Protein AF-A0A8X8ZKB0-F1 (afdb_monomer_lite)

Secondary structure (DSSP, 8-state):
-----HHHH-TTHHHHHHTHHHHHHHHH---TTT---HHHHHTTHHHHTTSTTT--HHHHHHHHHHHGGGGSGGGHHHHHHHHHHHHHS---HHHHHHHHHHHHH-----TTGGGS--HHHHHHHHHHHHHHHHHHHHHHHHSS---TT---HHHHHHHHHHHGGGG-S---GGG-HHHHHHHHHHHHHHHHHHHHHHHHHHHHHHHHH-HHHHHHHHHHHHHHHH--

Sequence (228 aa):
MIHDWFPVVFPHLEQWRNEYELVKEISLCTSLNLGKPSYLSTERGPLLGRGILSSNGPYWAHQRKIVAPEFYLERVEVQKAFNKSRSDVEVDTFLLCRLLGLRCMVNDETTLNKHLPTKYNRELWRLEPEIDSMILGAVKSRSSDDDNDKKDLLQLLLATTENERDDSNNIPADKTPTKFIVDNYKNIYLAGHETTSISASWCMMMLAAHPDWKARSREEVLEIYLLQ

pLDDT: mean 70.8, std 15.01, range [35.28, 96.31]

Radius of gyration: 21.31 Å; chains: 1; bounding box: 54×48×55 Å

InterPro domains:
  IPR001128 Cytochrome P450 [PF00067] (107-224)
  IPR036396 Cytochrome P450 superfamily [G3DSA:1.10.630.10] (4-226)
  IPR036396 Cytochrome P450 superfamily [SSF48264] (16-224)
  IPR050665 Plant Cytochrome P450 Monooxygenases [PTHR24282] (113-224)

Organism: Salvia splendens (NCBI:txid180675)

Structure (mmCIF, N/CA/C/O backbone):
data_AF-A0A8X8ZKB0-F1
#
_entry.id   AF-A0A8X8ZKB0-F1
#
loop_
_atom_site.group_PDB
_atom_site.id
_atom_site.type_symbol
_atom_site.label_atom_id
_atom_site.label_alt_id
_atom_site.label_comp_id
_atom_site.label_asym_id
_atom_site.label_entity_id
_atom_site.label_seq_id
_atom_site.pdbx_PDB_ins_code
_atom_site.Cartn_x
_atom_site.Cartn_y
_atom_site.Cartn_z
_atom_site.occupancy
_atom_site.B_iso_or_equiv
_atom_site.auth_seq_id
_atom_site.auth_comp_id
_atom_site.auth_asym_id
_atom_site.auth_atom_id
_atom_site.pdbx_PDB_model_num
ATOM 1 N N . MET A 1 1 ? -27.111 -4.514 18.333 1.00 44.94 1 MET A N 1
ATOM 2 C CA . MET A 1 1 ? -27.059 -5.829 17.657 1.00 44.94 1 MET A CA 1
ATOM 3 C C . MET A 1 1 ? -26.062 -5.759 16.489 1.00 44.94 1 MET A C 1
ATOM 5 O O . MET A 1 1 ? -26.462 -5.865 15.342 1.00 44.94 1 MET A O 1
ATOM 9 N N . ILE A 1 2 ? -24.771 -5.512 16.774 1.00 55.38 2 ILE A N 1
ATOM 10 C CA . ILE A 1 2 ? -23.672 -5.392 15.780 1.00 55.38 2 ILE A CA 1
ATOM 11 C C . ILE A 1 2 ? -22.549 -6.372 16.176 1.00 55.38 2 ILE A C 1
ATOM 13 O O . ILE A 1 2 ? -21.386 -5.999 16.257 1.00 55.38 2 ILE A O 1
ATOM 17 N N . HIS A 1 3 ? -22.890 -7.600 16.573 1.00 57.97 3 HIS A N 1
ATOM 18 C CA . HIS A 1 3 ? -21.938 -8.425 17.334 1.00 57.97 3 HIS A CA 1
ATOM 19 C C . HIS A 1 3 ? -21.367 -9.643 16.625 1.00 57.97 3 HIS A C 1
ATOM 21 O O . HIS A 1 3 ? -20.546 -10.306 17.239 1.00 57.97 3 HIS A O 1
ATOM 27 N N . ASP A 1 4 ? -21.687 -9.905 15.355 1.00 72.56 4 ASP A N 1
ATOM 28 C CA . ASP A 1 4 ? -21.048 -11.046 14.686 1.00 72.56 4 ASP A CA 1
ATOM 29 C C . ASP A 1 4 ? -20.810 -10.843 13.185 1.00 72.56 4 ASP A C 1
ATOM 31 O O . ASP A 1 4 ? -21.147 -11.663 12.339 1.00 72.56 4 ASP A O 1
ATOM 35 N N . TRP A 1 5 ? -20.242 -9.688 12.830 1.00 79.69 5 TRP A N 1
ATOM 36 C CA . TRP A 1 5 ? -19.752 -9.447 11.467 1.00 79.69 5 TRP A CA 1
ATOM 37 C C . TRP A 1 5 ? -18.410 -10.144 11.204 1.00 79.69 5 TRP A C 1
ATOM 39 O O . TRP A 1 5 ? -18.010 -10.311 10.055 1.00 79.69 5 TRP A O 1
ATOM 49 N N . PHE A 1 6 ? -17.707 -10.550 12.260 1.00 77.56 6 PHE A N 1
ATOM 50 C CA . PHE A 1 6 ? -16.341 -11.050 12.181 1.00 77.56 6 PHE A CA 1
ATOM 51 C C . PHE A 1 6 ? -16.204 -12.317 11.313 1.00 77.56 6 PHE A C 1
ATOM 53 O O . PHE A 1 6 ? -15.343 -12.317 10.432 1.00 77.56 6 PHE A O 1
ATOM 60 N N . PRO A 1 7 ? -17.085 -13.334 11.426 1.00 80.44 7 PRO A N 1
ATOM 61 C CA . PRO A 1 7 ? -17.041 -14.509 10.552 1.00 80.44 7 PRO A CA 1
ATOM 62 C C . PRO A 1 7 ? -17.440 -14.201 9.103 1.00 80.44 7 PRO A C 1
ATOM 64 O O . PRO A 1 7 ? -17.039 -14.916 8.191 1.00 80.44 7 PRO A O 1
ATOM 67 N N . VAL A 1 8 ? -18.219 -13.137 8.874 1.00 82.62 8 VAL A N 1
ATOM 68 C CA . VAL A 1 8 ? -18.639 -12.705 7.529 1.00 82.62 8 VAL A CA 1
ATOM 69 C C . VAL A 1 8 ? -17.500 -11.990 6.807 1.00 82.62 8 VAL A C 1
ATOM 71 O O . VAL A 1 8 ? -17.286 -12.207 5.618 1.00 82.62 8 VAL A O 1
ATOM 74 N N . VAL A 1 9 ? -16.764 -11.138 7.521 1.00 78.31 9 VAL A N 1
ATOM 75 C CA . VAL A 1 9 ? -15.660 -10.355 6.949 1.00 78.31 9 VAL A CA 1
ATOM 76 C C . VAL A 1 9 ? -14.374 -11.180 6.859 1.00 78.31 9 VAL A C 1
ATOM 78 O O . VAL A 1 9 ? -13.616 -11.020 5.905 1.00 78.31 9 VAL A O 1
ATOM 81 N N . PHE A 1 10 ? -14.141 -12.095 7.806 1.00 81.62 10 PHE A N 1
ATOM 82 C CA . PHE A 1 10 ? -12.936 -12.925 7.862 1.00 81.62 10 PHE A CA 1
ATOM 83 C C . PHE A 1 10 ? -13.258 -14.427 7.963 1.00 81.62 10 PHE A C 1
ATOM 85 O O . PHE A 1 10 ? -12.880 -15.081 8.939 1.00 81.62 10 PHE A O 1
ATOM 92 N N . PRO A 1 11 ? -13.908 -15.012 6.942 1.00 84.69 11 PRO A N 1
ATOM 93 C CA . PRO A 1 11 ? -14.412 -16.388 6.995 1.00 84.69 11 PRO A CA 1
ATOM 94 C C . PRO A 1 11 ? -13.320 -17.452 7.170 1.00 84.69 11 PRO A C 1
ATOM 96 O O . PRO A 1 11 ? -13.595 -18.542 7.662 1.00 84.69 11 PRO A O 1
ATOM 99 N N . HIS A 1 12 ? -12.074 -17.140 6.803 1.00 85.81 12 HIS A N 1
ATOM 100 C CA . HIS A 1 12 ? -10.943 -18.070 6.875 1.00 85.81 12 HIS A CA 1
ATOM 101 C C . HIS A 1 12 ? -9.990 -17.804 8.045 1.00 85.81 12 HIS A C 1
ATOM 103 O O . HIS A 1 12 ? -8.996 -18.510 8.180 1.00 85.81 12 HIS A O 1
ATOM 109 N N . LEU A 1 13 ? -10.244 -16.811 8.904 1.00 83.62 13 LEU A N 1
ATOM 110 C CA . LEU A 1 13 ? -9.253 -16.432 9.917 1.00 83.62 13 LEU A CA 1
ATOM 111 C C . LEU A 1 13 ? -8.929 -17.572 10.888 1.00 83.62 13 LEU A C 1
ATOM 113 O O . LEU A 1 13 ? -7.763 -17.780 11.209 1.00 83.62 13 LEU A O 1
ATOM 117 N N . GLU A 1 14 ? -9.935 -18.329 11.327 1.00 84.06 14 GLU A N 1
ATOM 118 C CA . GLU A 1 14 ? -9.713 -19.469 12.227 1.00 84.06 14 GLU A CA 1
ATOM 119 C C . GLU A 1 14 ? -8.930 -20.597 11.543 1.00 84.06 14 GLU A C 1
ATOM 121 O O . GLU A 1 14 ? -8.086 -21.231 12.172 1.00 84.06 14 GLU A O 1
ATOM 126 N N . GLN A 1 15 ? -9.126 -20.801 10.236 1.00 87.69 15 GLN A N 1
ATOM 127 C CA . GLN A 1 15 ? -8.293 -21.721 9.461 1.00 87.69 15 GLN A CA 1
ATOM 128 C C . GLN A 1 15 ? -6.826 -21.262 9.477 1.00 87.69 15 GLN A C 1
ATOM 130 O O . GLN A 1 15 ? -5.939 -22.038 9.817 1.00 87.69 15 GLN A O 1
ATOM 135 N N . TRP A 1 16 ? -6.569 -19.984 9.190 1.00 83.81 16 TRP A N 1
ATOM 136 C CA . TRP A 1 16 ? -5.210 -19.434 9.136 1.00 83.81 16 TRP A CA 1
ATOM 137 C C . TRP A 1 16 ? -4.539 -19.401 10.510 1.00 83.81 16 TRP A C 1
ATOM 139 O O . TRP A 1 16 ? -3.333 -19.606 10.616 1.00 83.81 16 TRP A O 1
ATOM 149 N N . ARG A 1 17 ? -5.318 -19.189 11.577 1.00 83.94 17 ARG A N 1
ATOM 150 C CA . ARG A 1 17 ? -4.836 -19.296 12.958 1.00 83.94 17 ARG A CA 1
ATOM 151 C C . ARG A 1 17 ? -4.332 -20.710 13.257 1.00 83.94 17 ARG A C 1
ATOM 153 O O . ARG A 1 17 ? -3.298 -20.851 13.903 1.00 83.94 17 ARG A O 1
ATOM 160 N N . ASN A 1 18 ? -5.029 -21.736 12.773 1.00 90.50 18 ASN A N 1
ATOM 161 C CA . ASN A 1 18 ? -4.617 -23.132 12.943 1.00 90.50 18 ASN A CA 1
ATOM 162 C C . ASN A 1 18 ? -3.404 -23.506 12.072 1.00 90.50 18 ASN A C 1
ATOM 164 O O . ASN A 1 18 ? -2.657 -24.415 12.420 1.00 90.50 18 ASN A O 1
ATOM 168 N N . GLU A 1 19 ? -3.168 -22.777 10.980 1.00 91.50 19 GLU A N 1
ATOM 169 C CA . GLU A 1 19 ? -2.025 -22.942 10.071 1.00 91.50 19 GLU A CA 1
ATOM 170 C C . GLU A 1 19 ? -0.857 -21.982 10.394 1.00 91.50 19 GLU A C 1
ATOM 172 O O . GLU A 1 19 ? -0.013 -21.703 9.542 1.00 91.50 19 GLU A O 1
ATOM 177 N N . TYR A 1 20 ? -0.774 -21.468 11.628 1.00 89.75 20 TYR A N 1
ATOM 178 C CA . TYR A 1 20 ? 0.203 -20.444 12.023 1.00 89.75 20 TYR A CA 1
ATOM 179 C C . TYR A 1 20 ? 1.657 -20.772 11.645 1.00 89.75 20 TYR A C 1
ATOM 181 O O . TYR A 1 20 ? 2.361 -19.896 11.144 1.00 89.75 20 TYR A O 1
ATOM 189 N N . GLU A 1 21 ? 2.116 -22.011 11.852 1.00 91.94 21 GLU A N 1
ATOM 190 C CA . GLU A 1 21 ? 3.501 -22.386 11.528 1.00 91.94 21 GLU A CA 1
ATOM 191 C C . GLU A 1 21 ? 3.789 -22.277 10.025 1.00 91.94 21 GLU A C 1
ATOM 193 O O . GLU A 1 21 ? 4.851 -21.791 9.644 1.00 91.94 21 GLU A O 1
ATOM 198 N N . LEU A 1 22 ? 2.815 -22.613 9.171 1.00 88.62 22 LEU A N 1
ATOM 199 C CA . LEU A 1 22 ? 2.923 -22.435 7.723 1.00 88.62 22 LEU A CA 1
ATOM 200 C C . LEU A 1 22 ? 2.974 -20.947 7.351 1.00 88.62 22 LEU A C 1
ATOM 202 O O . LEU A 1 22 ? 3.828 -20.524 6.574 1.00 88.62 22 LEU A O 1
ATOM 206 N N . VAL A 1 23 ? 2.094 -20.127 7.937 1.00 85.88 23 VAL A N 1
ATOM 207 C CA . VAL A 1 23 ? 2.079 -18.670 7.709 1.00 85.88 23 VAL A CA 1
ATOM 208 C C . VAL A 1 23 ? 3.405 -18.038 8.140 1.00 85.88 23 VAL A C 1
ATOM 210 O O . VAL A 1 23 ? 3.943 -17.169 7.447 1.00 85.88 23 VAL A O 1
ATOM 213 N N . LYS A 1 24 ? 3.958 -18.487 9.267 1.00 88.06 24 LYS A N 1
ATOM 214 C CA . LYS A 1 24 ? 5.252 -18.049 9.785 1.00 88.06 24 LYS A CA 1
ATOM 215 C C . LYS A 1 24 ? 6.396 -18.468 8.863 1.00 88.06 24 LYS A C 1
ATOM 217 O O . LYS A 1 24 ? 7.234 -17.628 8.547 1.00 88.06 24 LYS A O 1
ATOM 222 N N . GLU A 1 25 ? 6.419 -19.716 8.400 1.00 89.06 25 GLU A N 1
ATOM 223 C CA . GLU A 1 25 ? 7.421 -20.213 7.451 1.00 89.06 25 GLU A CA 1
ATOM 224 C C . GLU A 1 25 ? 7.413 -19.396 6.150 1.00 89.06 25 GLU A C 1
ATOM 226 O O . GLU A 1 25 ? 8.457 -18.904 5.717 1.00 89.06 25 GLU A O 1
ATOM 231 N N . ILE A 1 26 ? 6.228 -19.152 5.582 1.00 85.69 26 ILE A N 1
ATOM 232 C CA . ILE A 1 26 ? 6.056 -18.320 4.383 1.00 85.69 26 ILE A CA 1
ATOM 233 C C . ILE A 1 26 ? 6.543 -16.887 4.636 1.00 85.69 26 ILE A C 1
ATOM 235 O O . ILE A 1 26 ? 7.243 -16.319 3.799 1.00 85.69 26 ILE A O 1
ATOM 239 N N . SER A 1 27 ? 6.219 -16.305 5.795 1.00 82.38 27 SER A N 1
ATOM 240 C CA . SER A 1 27 ? 6.597 -14.927 6.147 1.00 82.38 27 SER A CA 1
ATOM 241 C C . SER A 1 27 ? 8.106 -14.743 6.345 1.00 82.38 27 SER A C 1
ATOM 243 O O . SER A 1 27 ? 8.622 -13.642 6.157 1.00 82.38 27 SER A O 1
ATOM 245 N N . LEU A 1 28 ? 8.817 -15.809 6.721 1.00 85.56 28 LEU A N 1
ATOM 246 C CA . LEU A 1 28 ? 10.272 -15.819 6.886 1.00 85.56 28 LEU A CA 1
ATOM 247 C C . LEU A 1 28 ? 11.020 -16.166 5.590 1.00 85.56 28 LEU A C 1
ATOM 249 O O . LEU A 1 28 ? 12.247 -16.057 5.543 1.00 85.56 28 LEU A O 1
ATOM 253 N N . CYS A 1 29 ? 10.313 -16.565 4.531 1.00 81.31 29 CYS A N 1
ATOM 254 C CA . CYS A 1 29 ? 10.922 -16.875 3.247 1.00 81.31 29 CYS A CA 1
ATOM 255 C C . CYS A 1 29 ? 11.499 -15.604 2.602 1.00 81.31 29 CYS A C 1
ATOM 257 O O . CYS A 1 29 ? 10.780 -14.730 2.123 1.00 81.31 29 CYS A O 1
ATOM 259 N N . THR A 1 30 ? 12.828 -15.514 2.551 1.00 74.75 30 THR A N 1
ATOM 260 C CA . THR A 1 30 ? 13.561 -14.406 1.911 1.00 74.75 30 THR A CA 1
ATOM 261 C C . THR A 1 30 ? 13.863 -14.661 0.434 1.00 74.75 30 THR A C 1
ATOM 263 O O . THR A 1 30 ? 14.461 -13.818 -0.239 1.00 74.75 30 THR A O 1
ATOM 266 N N . SER A 1 31 ? 13.465 -15.824 -0.088 1.00 76.50 31 SER A N 1
ATOM 267 C CA . SER A 1 31 ? 13.749 -16.207 -1.465 1.00 76.50 31 SER A CA 1
ATOM 268 C C . SER A 1 31 ? 12.996 -15.325 -2.455 1.00 76.50 31 SER A C 1
ATOM 270 O O . SER A 1 31 ? 11.772 -15.202 -2.411 1.00 76.50 31 SER A O 1
ATOM 272 N N . LEU A 1 32 ? 13.724 -14.795 -3.439 1.00 67.56 32 LEU A N 1
ATOM 273 C CA . LEU A 1 32 ? 13.134 -14.093 -4.579 1.00 67.56 32 LEU A CA 1
ATOM 274 C C . LEU A 1 32 ? 12.298 -15.019 -5.485 1.00 67.56 32 LEU A C 1
ATOM 276 O O . LEU A 1 32 ? 11.588 -14.519 -6.357 1.00 67.56 32 LEU A O 1
ATOM 280 N N . ASN A 1 33 ? 12.375 -16.341 -5.279 1.00 68.56 33 ASN A N 1
ATOM 281 C CA . ASN A 1 33 ? 11.707 -17.348 -6.105 1.00 68.56 33 ASN A CA 1
ATOM 282 C C . ASN A 1 33 ? 10.228 -17.535 -5.768 1.00 68.56 33 ASN A C 1
ATOM 284 O O . ASN A 1 33 ? 9.480 -17.952 -6.646 1.00 68.56 33 ASN A O 1
ATOM 288 N N . LEU A 1 34 ? 9.801 -17.239 -4.531 1.00 74.38 34 LEU A N 1
ATOM 289 C CA . LEU A 1 34 ? 8.382 -17.343 -4.174 1.00 74.38 34 LEU A CA 1
ATOM 290 C C . LEU A 1 34 ? 7.563 -16.346 -5.004 1.00 74.38 34 LEU A C 1
ATOM 292 O O . LEU A 1 34 ? 6.512 -16.696 -5.529 1.00 74.38 34 LEU A O 1
ATOM 296 N N . GLY A 1 35 ? 8.128 -15.148 -5.203 1.00 73.69 35 GLY A N 1
ATOM 297 C CA . GLY A 1 35 ? 7.602 -14.124 -6.093 1.00 73.69 35 GLY A CA 1
ATOM 298 C C . GLY A 1 35 ? 6.192 -13.649 -5.732 1.00 73.69 35 GLY A C 1
ATOM 299 O O . GLY A 1 35 ? 5.452 -14.223 -4.941 1.00 73.69 35 GLY A O 1
ATOM 300 N N . LYS A 1 36 ? 5.794 -12.538 -6.330 1.00 78.81 36 LYS A N 1
ATOM 301 C CA . LYS A 1 36 ? 4.408 -12.094 -6.369 1.00 78.81 36 LYS A CA 1
ATOM 302 C C . LYS A 1 36 ? 3.647 -12.934 -7.397 1.00 78.81 36 LYS A C 1
ATOM 304 O O . LYS A 1 36 ? 4.199 -13.154 -8.482 1.00 78.81 36 LYS A O 1
ATOM 309 N N . PRO A 1 37 ? 2.397 -13.334 -7.112 1.00 78.00 37 PRO A N 1
ATOM 310 C CA . PRO A 1 37 ? 1.553 -14.027 -8.076 1.00 78.00 37 PRO A CA 1
ATOM 311 C C . PRO A 1 37 ? 1.484 -13.309 -9.429 1.00 78.00 37 PRO A C 1
ATOM 313 O O . PRO A 1 37 ? 1.419 -12.079 -9.494 1.00 78.00 37 PRO A O 1
ATOM 316 N N . SER A 1 38 ? 1.446 -14.077 -10.517 1.00 72.12 38 SER A N 1
ATOM 317 C CA . SER A 1 38 ? 1.439 -13.551 -11.889 1.00 72.12 38 SER A CA 1
ATOM 318 C C . SER A 1 38 ? 0.217 -12.685 -12.213 1.00 72.12 38 SER A C 1
ATOM 320 O O . SER A 1 38 ? 0.297 -11.840 -13.106 1.00 72.12 38 SER A O 1
ATOM 322 N N . TYR A 1 39 ? -0.894 -12.825 -11.481 1.00 68.81 39 TYR A N 1
ATOM 323 C CA . TYR A 1 39 ? -2.065 -11.960 -11.657 1.00 68.81 39 TYR A CA 1
ATOM 324 C C . TYR A 1 39 ? -1.751 -10.498 -11.301 1.00 68.81 39 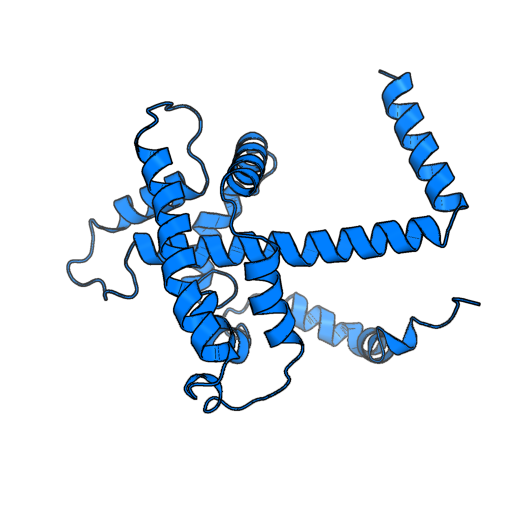TYR A C 1
ATOM 326 O O . TYR A 1 39 ? -2.263 -9.587 -11.945 1.00 68.81 39 TYR A O 1
ATOM 334 N N . LEU A 1 40 ? -0.849 -10.234 -10.344 1.00 67.38 40 LEU A N 1
ATOM 335 C CA . LEU A 1 40 ? -0.498 -8.862 -9.961 1.00 67.38 40 LEU A CA 1
ATOM 336 C C . LEU A 1 40 ? 0.194 -8.110 -11.099 1.00 67.38 40 LEU A C 1
ATOM 338 O O . LEU A 1 40 ? -0.057 -6.922 -11.282 1.00 67.38 40 LEU A O 1
ATOM 342 N N . SER A 1 41 ? 1.020 -8.790 -11.893 1.00 68.38 41 SER A N 1
ATOM 343 C CA . SER A 1 41 ? 1.640 -8.199 -13.080 1.00 68.38 41 SER A CA 1
ATOM 344 C C . SER A 1 41 ? 0.722 -8.247 -14.303 1.00 68.38 41 SER A C 1
ATOM 346 O O . SER A 1 41 ? 0.679 -7.291 -15.071 1.00 68.38 41 SER A O 1
ATOM 348 N N . THR A 1 42 ? -0.046 -9.324 -14.482 1.00 65.25 42 THR A N 1
ATOM 349 C CA . THR A 1 42 ? -0.874 -9.545 -15.681 1.00 65.25 42 THR A CA 1
ATOM 350 C C . THR A 1 42 ? -2.147 -8.714 -15.668 1.00 65.25 42 THR A C 1
ATOM 352 O O . THR A 1 42 ? -2.522 -8.125 -16.683 1.00 65.25 42 THR A O 1
ATOM 355 N N . GLU A 1 43 ? -2.821 -8.660 -14.523 1.00 64.31 43 GLU A N 1
ATOM 356 C CA . GLU A 1 43 ? -4.030 -7.875 -14.374 1.00 64.31 43 GLU A CA 1
ATOM 357 C C . GLU A 1 43 ? -3.655 -6.428 -14.117 1.00 64.31 43 GLU A C 1
ATOM 359 O O . GLU A 1 43 ? -4.004 -5.561 -14.906 1.00 64.31 43 GLU A O 1
ATOM 364 N N . ARG A 1 44 ? -2.879 -6.125 -13.078 1.00 65.88 44 ARG A N 1
ATOM 365 C CA . ARG A 1 44 ? -2.643 -4.720 -12.711 1.00 65.88 44 ARG A CA 1
ATOM 366 C C . ARG A 1 44 ? -1.599 -4.017 -13.585 1.00 65.88 44 ARG A C 1
ATOM 368 O O . ARG A 1 44 ? -1.492 -2.800 -13.495 1.00 65.88 44 ARG A O 1
ATOM 375 N N . GLY A 1 45 ? -0.901 -4.740 -14.463 1.00 67.19 45 GLY A N 1
ATOM 376 C CA . GLY A 1 45 ? 0.157 -4.226 -15.342 1.00 67.19 45 GLY A CA 1
ATOM 377 C C . GLY A 1 45 ? -0.213 -3.037 -16.240 1.00 67.19 45 GLY A C 1
ATOM 378 O O . GLY A 1 45 ? 0.573 -2.100 -16.277 1.00 67.19 45 GLY A O 1
ATOM 379 N N . PRO A 1 46 ? -1.376 -2.996 -16.919 1.00 67.81 46 PRO A N 1
ATOM 380 C CA . PRO A 1 46 ? -1.774 -1.831 -17.717 1.00 67.81 46 PRO A CA 1
ATOM 381 C C . PRO A 1 46 ? -1.919 -0.554 -16.882 1.00 67.81 46 PRO A C 1
ATOM 383 O O . PRO A 1 46 ? -1.566 0.525 -17.319 1.00 67.81 46 PRO A O 1
ATOM 386 N N . LEU A 1 47 ? -2.382 -0.660 -15.634 1.00 68.50 47 LEU A N 1
ATOM 387 C CA . LEU A 1 47 ? -2.560 0.525 -14.794 1.00 68.50 47 LEU A CA 1
ATOM 388 C C . LEU A 1 47 ? -1.286 0.883 -14.021 1.00 68.50 47 LEU A C 1
ATOM 390 O O . LEU A 1 47 ? -0.920 2.049 -13.945 1.00 68.50 47 LEU A O 1
ATOM 394 N N . LEU A 1 48 ? -0.624 -0.116 -13.434 1.00 73.19 48 LEU A N 1
ATOM 395 C CA . LEU A 1 48 ? 0.508 0.047 -12.517 1.00 73.19 48 LEU A CA 1
ATOM 396 C C . LEU A 1 48 ? 1.876 -0.087 -13.191 1.00 73.19 48 LEU A C 1
ATOM 398 O O . LEU A 1 48 ? 2.899 0.086 -12.527 1.00 73.19 48 LEU A O 1
ATOM 402 N N . GLY A 1 49 ? 1.913 -0.434 -14.475 1.00 79.81 49 GLY A N 1
ATOM 403 C CA . GLY A 1 49 ? 3.147 -0.730 -15.188 1.00 79.81 49 GLY A CA 1
ATOM 404 C C . GLY A 1 49 ? 3.984 -1.796 -14.479 1.00 79.81 49 GLY A C 1
ATOM 405 O O . GLY A 1 49 ? 3.459 -2.699 -13.816 1.00 79.81 49 GLY A O 1
ATOM 406 N N . ARG A 1 50 ? 5.308 -1.682 -14.589 1.00 82.31 50 ARG A N 1
ATOM 407 C CA . ARG A 1 50 ? 6.285 -2.537 -13.900 1.00 82.31 50 ARG A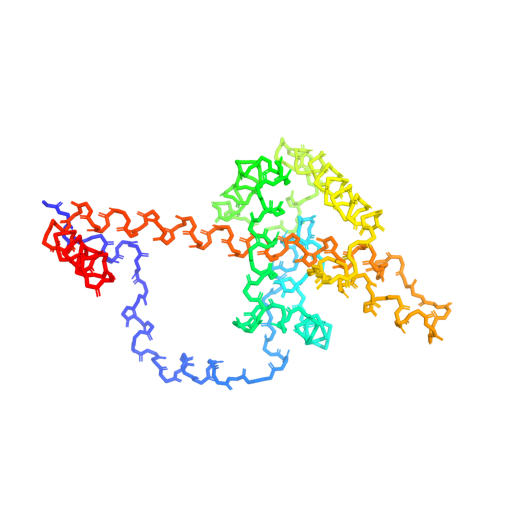 CA 1
ATOM 408 C C . ARG A 1 50 ? 6.871 -1.829 -12.683 1.00 82.31 50 ARG A C 1
ATOM 410 O O . ARG A 1 50 ? 8.078 -1.648 -12.580 1.00 82.31 50 ARG A O 1
ATOM 417 N N . GLY A 1 51 ? 6.019 -1.422 -11.749 1.00 82.62 51 GLY A N 1
ATOM 418 C CA . GLY A 1 51 ? 6.446 -0.827 -10.483 1.00 82.62 51 GLY A CA 1
ATOM 419 C C . GLY A 1 51 ? 6.682 -1.859 -9.376 1.00 82.62 51 GLY A C 1
ATOM 420 O O . GLY A 1 51 ? 6.576 -3.073 -9.574 1.00 82.62 51 GLY A O 1
ATOM 421 N N . ILE A 1 52 ? 6.983 -1.361 -8.180 1.00 85.94 52 ILE A N 1
ATOM 422 C CA . ILE A 1 52 ? 7.340 -2.165 -7.003 1.00 85.94 52 ILE A CA 1
ATOM 423 C C . ILE A 1 52 ? 6.280 -3.205 -6.567 1.00 85.94 52 ILE A C 1
ATOM 425 O O . ILE A 1 52 ? 6.644 -4.241 -5.999 1.00 85.94 52 ILE A O 1
ATOM 429 N N . LEU A 1 53 ? 4.983 -2.990 -6.829 1.00 81.94 53 LEU A N 1
ATOM 430 C CA . LEU A 1 53 ? 3.913 -3.946 -6.491 1.00 81.94 53 LEU A CA 1
ATOM 431 C C . LEU A 1 53 ? 3.693 -5.006 -7.574 1.00 81.94 53 LEU A C 1
ATOM 433 O O . LEU A 1 53 ? 3.173 -6.071 -7.257 1.00 81.94 53 LEU A O 1
ATOM 437 N N . SER A 1 54 ? 4.074 -4.743 -8.824 1.00 79.94 54 SER A N 1
ATOM 438 C CA . SER A 1 54 ? 3.865 -5.655 -9.959 1.00 79.94 54 SER A CA 1
ATOM 439 C C . SER A 1 54 ? 5.140 -6.379 -10.410 1.00 79.94 54 SER A C 1
ATOM 441 O O . SER A 1 54 ? 5.063 -7.339 -11.173 1.00 79.94 54 SER A O 1
ATOM 443 N N . SER A 1 55 ? 6.312 -5.963 -9.925 1.00 85.00 55 SER A N 1
ATOM 444 C CA . SER A 1 55 ? 7.614 -6.535 -10.295 1.00 85.00 55 SER A CA 1
ATOM 445 C C . SER A 1 55 ? 8.086 -7.639 -9.346 1.00 85.00 55 SER A C 1
ATOM 447 O O . SER A 1 55 ? 7.734 -7.644 -8.165 1.00 85.00 55 SER A O 1
ATOM 449 N N . ASN A 1 56 ? 8.947 -8.533 -9.846 1.00 84.81 56 ASN A N 1
ATOM 450 C CA . ASN A 1 56 ? 9.546 -9.652 -9.109 1.00 84.81 56 ASN A CA 1
ATOM 451 C C . ASN A 1 56 ? 11.068 -9.731 -9.279 1.00 84.81 56 ASN A C 1
ATOM 453 O O . ASN A 1 56 ? 11.646 -9.088 -10.158 1.00 84.81 56 ASN A O 1
ATOM 457 N N . GLY A 1 57 ? 11.709 -10.550 -8.441 1.00 85.38 57 GLY A N 1
ATOM 458 C CA . GLY A 1 57 ? 13.113 -10.915 -8.595 1.00 85.38 57 GLY A CA 1
ATOM 459 C C . GLY A 1 57 ? 14.094 -9.742 -8.438 1.00 85.38 57 GLY A C 1
ATOM 460 O O . GLY A 1 57 ? 13.824 -8.804 -7.681 1.00 85.38 57 GLY A O 1
ATOM 461 N N . PRO A 1 58 ? 15.232 -9.770 -9.159 1.00 82.88 58 PRO A N 1
ATOM 462 C CA . PRO A 1 58 ? 16.268 -8.738 -9.074 1.00 82.88 58 PRO A CA 1
ATOM 463 C C . PRO A 1 58 ? 15.776 -7.327 -9.411 1.00 82.88 58 PRO A C 1
ATOM 465 O O . PRO A 1 58 ? 16.226 -6.360 -8.803 1.00 82.88 58 PRO A O 1
ATOM 468 N N . TYR A 1 59 ? 14.821 -7.198 -10.338 1.00 83.19 59 TYR A N 1
ATOM 469 C CA . TYR A 1 59 ? 14.273 -5.896 -10.725 1.00 83.19 59 TYR A CA 1
ATOM 470 C C . TYR A 1 59 ? 13.476 -5.251 -9.585 1.00 83.19 59 TYR A C 1
ATOM 472 O O . TYR A 1 59 ? 13.671 -4.079 -9.272 1.00 83.19 59 TYR A O 1
ATOM 480 N N . TRP A 1 60 ? 12.649 -6.039 -8.893 1.00 86.62 60 TRP A N 1
ATOM 481 C CA . TRP A 1 60 ? 11.964 -5.582 -7.683 1.00 86.62 60 TRP A CA 1
ATOM 482 C C . TRP A 1 60 ? 12.941 -5.238 -6.551 1.00 86.62 60 TRP A C 1
ATOM 484 O O . TRP A 1 60 ? 12.765 -4.225 -5.875 1.00 86.62 60 TRP A O 1
ATOM 494 N N . ALA A 1 61 ? 13.977 -6.058 -6.348 1.00 84.69 61 ALA A N 1
ATOM 495 C CA . ALA A 1 61 ? 14.983 -5.808 -5.316 1.00 84.69 61 ALA A CA 1
ATOM 496 C C . ALA A 1 61 ? 15.719 -4.480 -5.565 1.00 84.69 61 ALA A C 1
ATOM 498 O O . ALA A 1 61 ? 15.903 -3.683 -4.645 1.00 84.69 61 ALA A O 1
ATOM 499 N N . HIS A 1 62 ? 16.067 -4.215 -6.824 1.00 83.12 62 HIS A N 1
ATOM 500 C CA . HIS A 1 62 ? 16.654 -2.956 -7.264 1.00 83.12 62 HIS A CA 1
ATOM 501 C C . HIS A 1 62 ? 15.711 -1.762 -7.025 1.00 83.12 62 HIS A C 1
ATOM 503 O O . HIS A 1 62 ? 16.106 -0.800 -6.369 1.00 83.12 62 HIS A O 1
ATOM 509 N N . GLN A 1 63 ? 14.440 -1.857 -7.439 1.00 84.88 63 GLN A N 1
ATOM 510 C CA . GLN A 1 63 ? 13.423 -0.832 -7.156 1.00 84.88 63 GLN A CA 1
ATOM 511 C C . GLN A 1 63 ? 13.316 -0.523 -5.660 1.00 84.88 63 GLN A C 1
ATOM 513 O O . GLN A 1 63 ? 13.299 0.639 -5.260 1.00 84.88 63 GLN A O 1
ATOM 518 N N . ARG A 1 64 ? 13.291 -1.560 -4.812 1.00 85.94 64 ARG A N 1
ATOM 519 C CA . ARG A 1 64 ? 13.233 -1.394 -3.356 1.00 85.94 64 ARG A CA 1
ATOM 520 C C . ARG A 1 64 ? 14.455 -0.706 -2.777 1.00 85.94 64 ARG A C 1
ATOM 522 O O . ARG A 1 64 ? 14.293 0.117 -1.883 1.00 85.94 64 ARG A O 1
ATOM 529 N N . LYS A 1 65 ? 15.649 -1.030 -3.273 1.00 83.81 65 LYS A N 1
ATOM 530 C CA . LYS A 1 65 ? 16.896 -0.402 -2.826 1.00 83.81 65 LYS A CA 1
ATOM 531 C C . LYS A 1 65 ? 16.876 1.114 -3.043 1.00 83.81 65 LYS A C 1
ATOM 533 O O . LYS A 1 65 ? 17.411 1.835 -2.211 1.00 83.81 65 LYS A O 1
ATOM 538 N N . ILE A 1 66 ? 16.248 1.572 -4.126 1.00 78.94 66 ILE A N 1
ATOM 539 C CA . ILE A 1 66 ? 16.133 2.997 -4.457 1.00 78.94 66 ILE A CA 1
ATOM 540 C C . ILE A 1 66 ? 15.001 3.662 -3.667 1.00 78.94 66 ILE A C 1
ATOM 542 O O . ILE A 1 66 ? 15.182 4.739 -3.118 1.00 78.94 66 ILE A O 1
ATOM 546 N N . VAL A 1 67 ? 13.832 3.021 -3.599 1.00 79.56 67 VAL A N 1
ATOM 547 C CA . VAL A 1 67 ? 12.614 3.630 -3.040 1.00 79.56 67 VAL A CA 1
ATOM 548 C C . VAL A 1 67 ? 12.581 3.609 -1.507 1.00 79.56 67 VAL A C 1
ATOM 550 O O . VAL A 1 67 ? 12.083 4.548 -0.898 1.00 79.56 67 VAL A O 1
ATOM 553 N N . ALA A 1 68 ? 13.056 2.539 -0.861 1.00 82.88 68 ALA A N 1
ATOM 554 C CA . ALA A 1 68 ? 12.864 2.335 0.579 1.00 82.88 68 ALA A CA 1
ATOM 555 C C . ALA A 1 68 ? 13.503 3.407 1.490 1.00 82.88 68 ALA A C 1
ATOM 557 O O . ALA A 1 68 ? 12.835 3.790 2.45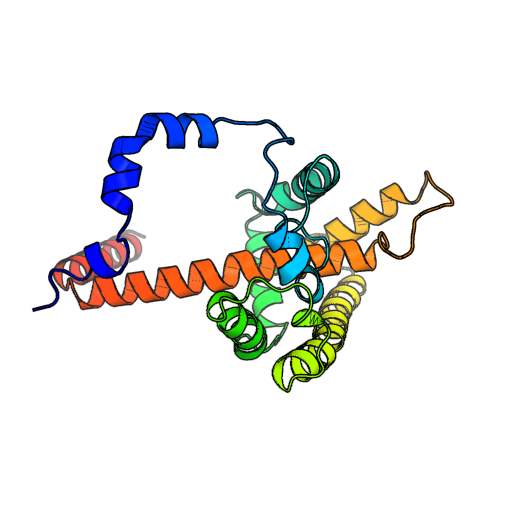3 1.00 82.88 68 ALA A O 1
ATOM 558 N N . PRO A 1 69 ? 14.726 3.916 1.223 1.00 79.75 69 PRO A N 1
ATOM 559 C CA . PRO A 1 69 ? 15.356 4.934 2.070 1.00 79.75 69 PRO A CA 1
ATOM 560 C C . PRO A 1 69 ? 14.540 6.226 2.215 1.00 79.75 69 PRO A C 1
ATOM 562 O O . PRO A 1 69 ? 14.624 6.891 3.244 1.00 79.75 69 PRO A O 1
ATOM 565 N N . GLU A 1 70 ? 13.702 6.553 1.229 1.00 73.38 70 GLU A N 1
ATOM 566 C CA . GLU A 1 70 ? 12.860 7.757 1.245 1.00 73.38 70 GLU A CA 1
ATOM 567 C C . GLU A 1 70 ? 11.725 7.698 2.273 1.00 73.38 70 GLU A C 1
ATOM 569 O O . GLU A 1 70 ? 11.158 8.725 2.638 1.00 73.38 70 GLU A O 1
ATOM 574 N N . PHE A 1 71 ? 11.407 6.504 2.777 1.00 76.69 71 PHE A N 1
ATOM 575 C CA . PHE A 1 71 ? 10.384 6.294 3.803 1.00 76.69 71 PHE A CA 1
ATOM 576 C C . PHE A 1 71 ? 10.970 6.179 5.216 1.00 76.69 71 PHE A C 1
ATOM 578 O O . PHE A 1 71 ? 10.253 5.830 6.155 1.00 76.69 71 PHE A O 1
ATOM 585 N N . TYR A 1 72 ? 12.268 6.437 5.397 1.00 78.88 72 TYR A N 1
ATOM 586 C CA . TYR A 1 72 ? 12.885 6.416 6.721 1.00 78.88 72 TYR A CA 1
ATOM 587 C C . TYR A 1 72 ? 12.544 7.689 7.498 1.00 78.88 72 TYR A C 1
ATOM 589 O O . TYR A 1 72 ? 12.510 8.786 6.945 1.00 78.88 72 TYR A O 1
ATOM 597 N N . LEU A 1 73 ? 12.307 7.543 8.806 1.00 60.97 73 LEU A N 1
ATOM 598 C CA . LEU A 1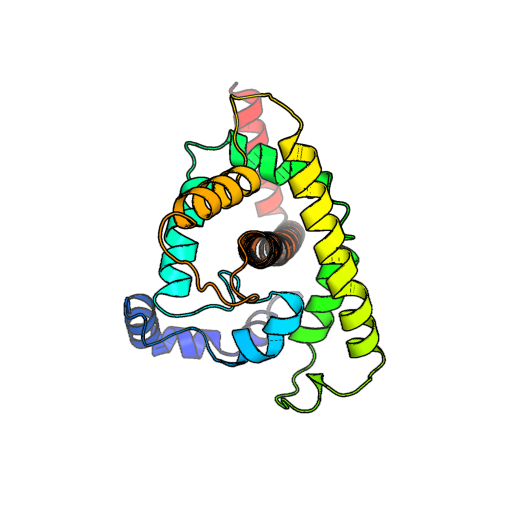 73 ? 11.853 8.633 9.681 1.00 60.97 73 LEU A CA 1
ATOM 599 C C . LEU A 1 73 ? 12.805 9.838 9.699 1.00 60.97 73 LEU A C 1
ATOM 601 O O . LEU A 1 73 ? 12.357 10.949 9.931 1.00 60.97 73 LEU A O 1
ATOM 605 N N . GLU A 1 74 ? 14.089 9.665 9.388 1.00 60.50 74 GLU A N 1
ATOM 606 C CA . GLU A 1 74 ? 15.061 10.765 9.260 1.00 60.50 74 GLU A CA 1
ATOM 607 C C . GLU A 1 74 ? 14.745 11.723 8.091 1.00 60.50 74 GLU A C 1
ATOM 609 O O . GLU A 1 74 ? 15.264 12.835 8.028 1.00 60.50 74 GLU A O 1
ATOM 614 N N . ARG A 1 75 ? 13.847 11.324 7.182 1.00 58.56 75 ARG A N 1
ATOM 615 C CA . ARG A 1 75 ? 13.391 12.082 6.012 1.00 58.56 75 ARG A CA 1
ATOM 616 C C . ARG A 1 75 ? 11.951 12.596 6.181 1.00 58.56 75 ARG A C 1
ATOM 618 O O . ARG A 1 75 ? 11.226 12.691 5.196 1.00 58.56 75 ARG A O 1
ATOM 625 N N . VAL A 1 76 ? 11.509 12.974 7.395 1.00 54.28 76 VAL A N 1
ATOM 626 C CA . VAL A 1 76 ? 10.137 13.505 7.655 1.00 54.28 76 VAL A CA 1
ATOM 627 C C . VAL A 1 76 ? 9.724 14.595 6.654 1.00 54.28 76 VAL A C 1
ATOM 629 O O . VAL A 1 76 ? 8.565 14.682 6.253 1.00 54.28 76 VAL A O 1
ATOM 632 N N . GLU A 1 77 ? 10.673 15.416 6.210 1.00 53.00 77 GLU A N 1
ATOM 633 C CA . GLU A 1 77 ? 10.447 16.463 5.213 1.00 53.00 77 GLU A CA 1
ATOM 634 C C . GLU A 1 77 ? 10.085 15.911 3.824 1.00 53.00 77 GLU A C 1
ATOM 636 O O . GLU A 1 77 ? 9.243 16.496 3.148 1.00 53.00 77 GLU A O 1
ATOM 641 N N . VAL A 1 78 ? 10.628 14.752 3.430 1.00 50.00 78 VAL A N 1
ATOM 642 C CA . VAL A 1 78 ? 10.234 14.022 2.213 1.00 50.00 78 VAL A CA 1
ATOM 643 C C . VAL A 1 78 ? 8.830 13.450 2.372 1.00 50.00 78 VAL A C 1
ATOM 645 O O . VAL A 1 78 ? 8.037 13.550 1.444 1.00 50.00 78 VAL A O 1
ATOM 648 N N . GLN A 1 79 ? 8.455 12.949 3.554 1.00 52.66 79 GLN A N 1
ATOM 649 C CA . GLN A 1 79 ? 7.078 12.510 3.815 1.00 52.66 79 GLN A CA 1
ATOM 650 C C . GLN A 1 79 ? 6.084 13.684 3.749 1.00 52.66 79 GLN A C 1
ATOM 652 O O . GLN A 1 79 ? 4.993 13.546 3.194 1.00 52.66 79 GLN A O 1
ATOM 657 N N . LYS A 1 80 ? 6.461 14.861 4.265 1.00 53.31 80 LYS A N 1
ATOM 658 C CA . LYS A 1 80 ? 5.672 16.097 4.138 1.00 53.31 80 LYS A CA 1
ATOM 659 C C . LYS A 1 80 ? 5.586 16.568 2.684 1.00 53.31 80 LYS A C 1
ATOM 661 O O . LYS A 1 80 ? 4.501 16.931 2.239 1.00 53.31 80 LYS A O 1
ATOM 666 N N . ALA A 1 81 ? 6.684 16.517 1.929 1.00 52.75 81 ALA A N 1
ATOM 667 C CA . ALA A 1 81 ? 6.719 16.861 0.507 1.00 52.75 81 ALA A CA 1
ATOM 668 C C . ALA A 1 81 ? 5.935 15.859 -0.355 1.00 52.75 81 ALA A C 1
ATOM 670 O O . ALA A 1 81 ? 5.238 16.265 -1.280 1.00 52.75 81 ALA A O 1
ATOM 671 N N . PHE A 1 82 ? 5.966 14.569 -0.017 1.00 53.31 82 PHE A N 1
ATOM 672 C CA . PHE A 1 82 ? 5.132 13.536 -0.621 1.00 53.31 82 PHE A CA 1
ATOM 673 C C . PHE A 1 82 ? 3.654 13.811 -0.340 1.00 53.31 82 PHE A C 1
ATOM 675 O O . PHE A 1 82 ? 2.857 13.839 -1.270 1.00 53.31 82 PHE A O 1
ATOM 682 N N . ASN A 1 83 ? 3.292 14.119 0.907 1.00 55.53 83 ASN A N 1
ATOM 683 C CA . ASN A 1 83 ? 1.920 14.478 1.269 1.00 55.53 83 ASN A CA 1
ATOM 684 C C . ASN A 1 83 ? 1.449 15.772 0.578 1.00 55.53 83 ASN A C 1
ATOM 686 O O . ASN A 1 83 ? 0.292 15.850 0.181 1.00 55.53 83 ASN A O 1
ATOM 690 N N . LYS A 1 84 ? 2.344 16.748 0.378 1.00 55.44 84 LYS A N 1
ATOM 691 C CA . LYS A 1 84 ? 2.074 17.978 -0.382 1.00 55.44 84 LYS A CA 1
ATOM 692 C C . LYS A 1 84 ? 1.936 17.709 -1.887 1.00 55.44 84 LYS A C 1
ATOM 694 O O . LYS A 1 84 ? 0.971 18.126 -2.507 1.00 55.44 84 LYS A O 1
ATOM 699 N N . SER A 1 85 ? 2.837 16.928 -2.482 1.00 51.22 85 SER A N 1
ATOM 700 C CA . SER A 1 85 ? 2.702 16.506 -3.886 1.00 51.22 85 SER A CA 1
ATOM 701 C C . SER A 1 85 ? 1.426 15.696 -4.116 1.00 51.22 85 SER A C 1
ATOM 703 O O . SER A 1 85 ? 0.775 15.859 -5.136 1.00 51.22 85 SER A O 1
ATOM 705 N N . ARG A 1 86 ? 1.007 14.893 -3.135 1.00 54.53 86 ARG A N 1
ATOM 706 C CA . ARG A 1 86 ? -0.259 14.159 -3.144 1.00 54.53 86 ARG A CA 1
ATOM 707 C C . ARG A 1 86 ? -1.491 15.069 -3.102 1.00 54.53 86 ARG A C 1
ATOM 709 O O . ARG A 1 86 ? -2.518 14.651 -3.619 1.00 54.53 86 ARG A O 1
ATOM 716 N N . SER A 1 87 ? -1.416 16.256 -2.493 1.00 52.94 87 SER A N 1
ATOM 717 C CA . SER A 1 87 ? -2.499 17.249 -2.557 1.00 52.94 87 SER A CA 1
ATOM 718 C C . SER A 1 87 ? -2.480 18.077 -3.844 1.00 52.94 87 SER A C 1
ATOM 720 O O . SER A 1 87 ? -3.541 18.501 -4.282 1.00 52.94 87 SER A O 1
ATOM 722 N N . ASP A 1 88 ? -1.301 18.294 -4.442 1.00 47.25 88 ASP A N 1
ATOM 723 C CA . ASP A 1 88 ? -1.126 19.123 -5.647 1.00 47.25 88 ASP A CA 1
ATOM 724 C C . ASP A 1 88 ? -1.402 18.357 -6.948 1.00 47.25 88 ASP A C 1
ATOM 726 O O . ASP A 1 88 ? -1.874 18.933 -7.928 1.00 47.25 88 ASP A O 1
ATOM 730 N N . VAL A 1 89 ? -1.107 17.053 -6.984 1.00 52.00 89 VAL A N 1
ATOM 731 C CA . VAL A 1 89 ? -1.612 16.204 -8.058 1.00 52.00 89 VAL A CA 1
ATOM 732 C C . VAL A 1 89 ? -3.067 15.900 -7.712 1.00 52.00 89 VAL A C 1
ATOM 734 O O . VAL A 1 89 ? -3.354 14.920 -7.027 1.00 52.00 89 VAL A O 1
ATOM 737 N N . GLU A 1 90 ? -3.987 16.729 -8.212 1.00 45.66 90 GLU A N 1
ATOM 738 C CA . GLU A 1 90 ? -5.408 16.391 -8.376 1.00 45.66 90 GLU A CA 1
ATOM 739 C C . GLU A 1 90 ? -5.551 15.200 -9.351 1.00 45.66 90 GLU A C 1
ATOM 741 O O . GLU A 1 90 ? -6.306 15.257 -10.317 1.00 45.66 90 GLU A O 1
ATOM 746 N N . VAL A 1 91 ? -4.822 14.088 -9.156 1.00 50.31 91 VAL A N 1
ATOM 747 C CA . VAL A 1 91 ? -5.315 12.811 -9.666 1.00 50.31 91 VAL A CA 1
ATOM 748 C C . VAL A 1 91 ? -6.592 12.645 -8.894 1.00 50.31 91 VAL A C 1
ATOM 750 O O . VAL A 1 91 ? -6.531 12.403 -7.691 1.00 50.31 91 VAL A O 1
ATOM 753 N N . ASP A 1 92 ? -7.714 12.885 -9.562 1.00 49.44 92 ASP A N 1
ATOM 754 C CA . ASP A 1 92 ? -9.029 12.742 -8.982 1.00 49.44 92 ASP A CA 1
ATOM 755 C C . ASP A 1 92 ? -9.028 11.393 -8.267 1.00 49.44 92 ASP A C 1
ATOM 757 O O . ASP A 1 92 ? -8.925 10.322 -8.870 1.00 49.44 92 ASP A O 1
ATOM 761 N N . THR A 1 93 ? -8.937 11.451 -6.944 1.00 48.25 93 THR A N 1
ATOM 762 C CA . THR A 1 93 ? -8.652 10.290 -6.111 1.00 48.25 93 THR A CA 1
ATOM 763 C C . THR A 1 93 ? -9.778 9.280 -6.296 1.00 48.25 93 THR A C 1
ATOM 765 O O . THR A 1 93 ? -9.563 8.073 -6.330 1.00 48.25 93 THR A O 1
ATOM 768 N N . PHE A 1 94 ? -10.977 9.799 -6.577 1.00 45.84 94 PHE A N 1
ATOM 769 C CA . PHE A 1 94 ? -12.132 9.057 -7.049 1.00 45.84 94 PHE A CA 1
ATOM 770 C C . PHE A 1 94 ? -11.914 8.329 -8.372 1.00 45.84 94 PHE A C 1
ATOM 772 O O . PHE A 1 94 ? -12.512 7.280 -8.558 1.00 45.84 94 PHE A O 1
ATOM 779 N N . LEU A 1 95 ? -11.111 8.842 -9.292 1.00 52.00 95 LEU A N 1
ATOM 780 C CA . LEU A 1 95 ? -10.824 8.251 -10.594 1.00 52.00 95 LEU A CA 1
ATOM 781 C C . LEU A 1 95 ? -9.844 7.082 -10.460 1.00 52.00 95 LEU A C 1
ATOM 783 O O . LEU A 1 95 ? -10.155 5.988 -10.924 1.00 52.00 95 LEU A O 1
ATOM 787 N N . LEU A 1 96 ? -8.731 7.248 -9.733 1.00 53.41 96 LEU A N 1
ATOM 788 C CA . LEU A 1 96 ? -7.805 6.138 -9.464 1.00 53.41 96 LEU A CA 1
ATOM 789 C C . LEU A 1 96 ? -8.481 5.047 -8.606 1.00 53.41 96 LEU A C 1
ATOM 791 O O . LEU A 1 96 ? -8.395 3.864 -8.940 1.00 53.41 96 LEU A O 1
ATOM 795 N N . CYS A 1 97 ? -9.240 5.436 -7.573 1.00 50.59 97 CYS A N 1
ATOM 796 C CA . CYS A 1 97 ? -10.029 4.518 -6.745 1.00 50.59 97 CYS A CA 1
ATOM 797 C C . CYS A 1 97 ? -11.213 3.887 -7.499 1.00 50.59 97 CYS A C 1
ATOM 799 O O . CYS A 1 97 ? -11.488 2.712 -7.289 1.00 50.59 97 CYS A O 1
ATOM 801 N N . ARG A 1 98 ? -11.911 4.588 -8.411 1.00 50.12 98 ARG A N 1
ATOM 802 C CA . ARG A 1 98 ? -12.939 3.966 -9.280 1.00 50.12 98 ARG A CA 1
ATOM 803 C C . ARG A 1 98 ? -12.314 2.934 -10.203 1.00 50.12 98 ARG A C 1
ATOM 805 O O . ARG A 1 98 ? -12.875 1.854 -10.358 1.00 50.12 98 ARG A O 1
ATOM 812 N N . LEU A 1 99 ? -11.168 3.247 -10.810 1.00 52.78 99 LEU A N 1
ATOM 813 C CA . LEU A 1 99 ? -10.464 2.334 -11.711 1.00 52.78 99 LEU A CA 1
ATOM 814 C C . LEU A 1 99 ? -10.029 1.046 -10.995 1.00 52.78 99 LEU A C 1
ATOM 816 O O . LEU A 1 99 ? -10.065 -0.029 -11.597 1.00 52.78 99 LEU A O 1
ATOM 820 N N . LEU A 1 100 ? -9.661 1.147 -9.716 1.00 52.72 100 LEU A N 1
ATOM 821 C CA . LEU A 1 100 ? -9.139 0.042 -8.911 1.00 52.72 100 LEU A CA 1
ATOM 822 C C . LEU A 1 100 ? -10.209 -0.710 -8.122 1.00 52.72 100 LEU A C 1
ATOM 824 O O . LEU A 1 100 ? -10.192 -1.939 -8.134 1.00 52.72 100 LEU A O 1
ATOM 828 N N . GLY A 1 101 ? -11.169 0.004 -7.533 1.00 49.75 101 GLY A N 1
ATOM 829 C CA . GLY A 1 101 ? -12.335 -0.534 -6.829 1.00 49.75 101 GLY A CA 1
ATOM 830 C C . GLY A 1 101 ? -13.227 -1.395 -7.726 1.00 49.75 101 GLY A C 1
ATOM 831 O O . GLY A 1 101 ? -13.727 -2.427 -7.296 1.00 49.75 101 GLY A O 1
ATOM 832 N N . LEU A 1 102 ? -13.358 -1.046 -9.011 1.00 45.50 102 LEU A N 1
ATOM 833 C CA . LEU A 1 102 ? -14.060 -1.890 -9.986 1.00 45.50 102 LEU A CA 1
ATOM 834 C C . LEU A 1 102 ? -13.269 -3.143 -10.382 1.00 45.50 102 LEU A C 1
ATOM 836 O O . LEU A 1 102 ? -13.877 -4.115 -10.813 1.00 45.50 102 LEU A O 1
ATOM 840 N N . ARG A 1 103 ? -11.939 -3.164 -10.229 1.00 47.09 103 ARG A N 1
ATOM 841 C CA . ARG A 1 103 ? -11.119 -4.315 -10.636 1.00 47.09 103 ARG A CA 1
ATOM 842 C C . ARG A 1 103 ? -10.908 -5.340 -9.534 1.00 47.09 103 ARG A C 1
ATOM 844 O O . ARG A 1 103 ? -10.842 -6.521 -9.833 1.00 47.09 103 ARG A O 1
ATOM 851 N N . CYS A 1 104 ? -10.819 -4.916 -8.274 1.00 42.28 104 CYS A N 1
ATOM 852 C CA . CYS A 1 104 ? -10.771 -5.854 -7.149 1.00 42.28 104 CYS A CA 1
ATOM 853 C C . CYS A 1 104 ? -12.129 -6.508 -6.851 1.00 42.28 104 CYS A C 1
ATOM 855 O O . CYS A 1 104 ? -12.150 -7.538 -6.186 1.00 42.28 104 CYS A O 1
ATOM 857 N N . MET A 1 105 ? -13.238 -5.950 -7.354 1.00 35.28 105 MET A N 1
ATOM 858 C CA . MET A 1 105 ? -14.578 -6.537 -7.206 1.00 35.28 105 MET A CA 1
ATOM 859 C C . MET A 1 105 ? -15.029 -7.391 -8.400 1.00 35.28 105 MET A C 1
ATOM 861 O O . MET A 1 105 ? -15.973 -8.167 -8.260 1.00 35.28 105 MET A O 1
ATOM 865 N N . VAL A 1 106 ? -14.375 -7.285 -9.561 1.00 41.53 106 VAL A N 1
ATOM 866 C CA . VAL A 1 106 ? -14.666 -8.141 -10.718 1.00 41.53 106 VAL A CA 1
ATOM 867 C C . VAL A 1 106 ? -13.672 -9.295 -10.720 1.00 41.53 106 VAL A C 1
ATOM 869 O O . VAL A 1 106 ? -12.599 -9.216 -11.311 1.00 41.53 106 VAL A O 1
ATOM 872 N N . ASN A 1 107 ? -14.051 -10.370 -10.031 1.00 41.91 107 ASN A N 1
ATOM 873 C CA . ASN A 1 107 ? -13.512 -11.701 -10.279 1.00 41.91 107 ASN A CA 1
ATOM 874 C C . ASN A 1 107 ? -13.748 -12.037 -11.757 1.00 41.91 107 ASN A C 1
ATOM 876 O O . ASN A 1 107 ? -14.874 -12.373 -12.116 1.00 41.91 107 ASN A O 1
ATOM 880 N N . ASP A 1 108 ? -12.733 -11.948 -12.611 1.00 44.34 108 ASP A N 1
ATOM 881 C CA . ASP A 1 108 ? -12.751 -12.736 -13.841 1.00 44.34 108 ASP A CA 1
ATOM 882 C C . ASP A 1 108 ? -11.333 -13.013 -14.350 1.00 44.34 108 ASP A C 1
ATOM 884 O O . ASP A 1 108 ? -10.643 -12.147 -14.890 1.00 44.34 108 ASP A O 1
ATOM 888 N N . GLU A 1 109 ? -10.926 -14.265 -14.160 1.00 48.03 109 GLU A N 1
ATOM 889 C CA . GLU A 1 109 ? -9.607 -14.866 -14.376 1.00 48.03 109 GLU A CA 1
ATOM 890 C C . GLU A 1 109 ? -9.170 -14.939 -15.854 1.00 48.03 109 GLU A C 1
ATOM 892 O O . GLU A 1 109 ? -8.263 -15.695 -16.210 1.00 48.03 109 GLU A O 1
ATOM 897 N N . THR A 1 110 ? -9.774 -14.178 -16.771 1.00 51.06 110 THR A N 1
ATOM 898 C CA . THR A 1 110 ? -9.488 -14.334 -18.201 1.00 51.06 110 THR A CA 1
ATOM 899 C C . THR A 1 110 ? -8.637 -13.202 -18.770 1.00 51.06 110 THR A C 1
ATOM 901 O O . THR A 1 110 ? -9.036 -12.049 -18.932 1.00 51.06 110 THR A O 1
ATOM 904 N N . THR A 1 111 ? -7.433 -13.583 -19.210 1.00 53.50 111 THR A N 1
ATOM 905 C CA . THR A 1 111 ? -6.479 -12.737 -19.956 1.00 53.50 111 THR A CA 1
ATOM 906 C C . THR A 1 111 ? -7.092 -12.146 -21.238 1.00 53.50 111 THR A C 1
ATOM 908 O O . THR A 1 111 ? -6.561 -11.185 -21.787 1.00 53.50 111 THR A O 1
ATOM 911 N N . LEU A 1 112 ? -8.216 -12.695 -21.711 1.00 52.75 112 LEU A N 1
ATOM 912 C CA . LEU A 1 112 ? -8.965 -12.220 -22.871 1.00 52.75 112 LEU A CA 1
ATOM 913 C C . LEU A 1 112 ? -9.745 -10.928 -22.578 1.00 52.75 112 LEU A C 1
ATOM 915 O O . LEU A 1 112 ? -9.762 -10.025 -23.415 1.00 52.75 112 LEU A O 1
ATOM 919 N N . ASN A 1 113 ? -10.337 -10.799 -21.385 1.00 64.25 113 ASN A N 1
ATOM 920 C CA . ASN A 1 113 ? -11.222 -9.685 -21.039 1.00 64.25 113 ASN A CA 1
ATOM 921 C C . ASN A 1 113 ? -10.484 -8.334 -21.085 1.00 64.25 113 ASN A C 1
ATOM 923 O O . ASN A 1 113 ? -11.046 -7.335 -21.519 1.00 64.25 113 ASN A O 1
ATOM 927 N N . LYS A 1 114 ? -9.178 -8.308 -20.784 1.00 63.06 114 LYS A N 1
ATOM 928 C CA . LYS A 1 114 ? -8.340 -7.090 -20.801 1.00 63.06 114 LYS A CA 1
ATOM 929 C C . LYS A 1 114 ? -8.172 -6.431 -22.180 1.00 63.06 114 LYS A C 1
ATOM 931 O O . LYS A 1 114 ? -7.812 -5.261 -22.246 1.00 63.06 114 LYS A O 1
ATOM 936 N N . HIS A 1 115 ? -8.392 -7.172 -23.267 1.00 69.62 115 HIS A N 1
ATOM 937 C CA . HIS A 1 115 ? -8.239 -6.674 -24.640 1.00 69.62 115 HIS A CA 1
ATOM 938 C C . HIS A 1 115 ? -9.577 -6.369 -25.317 1.00 69.62 115 HIS A C 1
ATOM 940 O O . HIS A 1 115 ? -9.603 -5.803 -26.409 1.00 69.62 115 HIS A O 1
ATOM 946 N N . LEU A 1 116 ? -10.695 -6.724 -24.681 1.00 75.44 116 LEU A N 1
ATOM 947 C CA . LEU A 1 116 ? -12.016 -6.461 -25.229 1.00 75.44 116 LEU A CA 1
ATOM 948 C C . LEU A 1 116 ? -12.380 -4.980 -25.048 1.00 75.44 116 LEU A C 1
ATOM 950 O O . LEU A 1 116 ? -12.153 -4.428 -23.972 1.00 75.44 116 LEU A O 1
ATOM 954 N N . PRO A 1 117 ? -12.998 -4.318 -26.040 1.00 79.88 117 PRO A N 1
ATOM 955 C CA . PRO A 1 117 ? -13.369 -2.903 -25.963 1.00 79.88 117 PRO A CA 1
ATOM 956 C C . PRO A 1 117 ? -14.643 -2.680 -25.125 1.00 79.88 117 PRO A C 1
ATOM 958 O O . PRO A 1 117 ? -15.613 -2.046 -25.556 1.00 79.88 117 PRO A O 1
ATOM 961 N N . THR A 1 118 ? -14.662 -3.199 -23.898 1.00 78.75 118 THR A N 1
ATOM 962 C CA . THR A 1 118 ? -15.731 -2.937 -22.929 1.00 78.75 118 THR A CA 1
ATOM 963 C C . THR A 1 118 ? -15.766 -1.443 -22.585 1.00 78.75 118 THR A C 1
ATOM 965 O O . THR A 1 118 ? -14.800 -0.708 -22.807 1.00 78.75 118 THR A O 1
ATOM 968 N N . LYS A 1 119 ? -16.895 -0.944 -22.063 1.00 74.56 119 LYS A N 1
ATOM 969 C CA . LYS A 1 119 ? -16.982 0.453 -21.587 1.00 74.56 119 LYS A CA 1
ATOM 970 C C . LYS A 1 119 ? -15.895 0.749 -20.540 1.00 74.56 119 LYS A C 1
ATOM 972 O O . LYS A 1 119 ? -15.327 1.831 -20.545 1.00 74.56 119 LYS A O 1
ATOM 977 N N . TYR A 1 120 ? -15.595 -0.240 -19.701 1.00 69.38 120 TYR A N 1
ATOM 978 C CA . TYR A 1 120 ? -14.568 -0.174 -18.667 1.00 69.38 120 TYR A CA 1
ATOM 979 C C . TYR A 1 120 ? -13.148 -0.101 -19.247 1.00 69.38 120 TYR A C 1
ATOM 981 O O . TYR A 1 120 ? -12.416 0.832 -18.931 1.00 69.38 120 TYR A O 1
ATOM 989 N N . ASN A 1 121 ? -12.775 -1.018 -20.147 1.00 73.81 121 ASN A N 1
ATOM 990 C CA . ASN A 1 121 ? -11.427 -1.031 -20.726 1.00 73.81 121 ASN A CA 1
ATOM 991 C C . ASN A 1 121 ? -11.153 0.208 -21.579 1.00 73.81 121 ASN A C 1
ATOM 993 O O . ASN A 1 121 ? -10.052 0.738 -21.542 1.00 73.81 121 ASN A O 1
ATOM 997 N N . ARG A 1 122 ? -12.162 0.720 -22.295 1.00 78.75 122 ARG A N 1
ATOM 998 C CA . ARG A 1 122 ? -12.032 1.982 -23.037 1.00 78.75 122 ARG A CA 1
ATOM 999 C C . ARG A 1 122 ? -11.756 3.171 -22.125 1.00 78.75 122 ARG A C 1
ATOM 1001 O O . ARG A 1 122 ? -10.949 4.018 -22.485 1.00 78.75 122 ARG A O 1
ATOM 1008 N N . GLU A 1 123 ? -12.395 3.219 -20.959 1.00 73.94 123 GLU A N 1
ATOM 1009 C CA . GLU A 1 123 ? -12.133 4.273 -19.979 1.00 73.94 123 GLU A CA 1
ATOM 1010 C C . GLU A 1 123 ? -10.745 4.119 -19.346 1.00 73.94 123 GLU A C 1
ATOM 1012 O O . GLU A 1 123 ? -10.016 5.099 -19.247 1.00 73.94 123 GLU A O 1
ATOM 1017 N N . LEU A 1 124 ? -10.319 2.893 -19.019 1.00 70.94 124 LEU A N 1
ATOM 1018 C CA . LEU A 1 124 ? -8.945 2.620 -18.581 1.00 70.94 124 LEU A CA 1
ATOM 1019 C C . LEU A 1 124 ? -7.907 3.091 -19.608 1.00 70.94 124 LEU A C 1
ATOM 1021 O O . LEU A 1 124 ? -6.988 3.817 -19.244 1.00 70.94 124 LEU A O 1
ATOM 1025 N N . TRP A 1 125 ? -8.069 2.724 -20.882 1.00 75.19 125 TRP A N 1
ATOM 1026 C CA . TRP A 1 125 ? -7.149 3.121 -21.955 1.00 75.19 125 TRP A CA 1
ATOM 1027 C C . TRP A 1 125 ? -7.155 4.629 -22.215 1.00 75.19 125 TRP A C 1
ATOM 1029 O O . TRP A 1 125 ? -6.148 5.173 -22.659 1.00 75.19 125 TRP A O 1
ATOM 1039 N N . ARG A 1 126 ? -8.277 5.313 -21.953 1.00 80.62 126 ARG A N 1
ATOM 1040 C CA . ARG A 1 126 ? -8.371 6.776 -22.037 1.00 80.62 126 ARG A CA 1
ATOM 1041 C C . ARG A 1 126 ? -7.602 7.449 -20.900 1.00 80.62 126 ARG A C 1
ATOM 1043 O O . ARG A 1 126 ? -6.930 8.447 -21.134 1.00 80.62 126 ARG A O 1
ATOM 1050 N N . LEU A 1 127 ? -7.723 6.909 -19.690 1.00 72.19 127 LEU A N 1
ATOM 1051 C CA . LEU A 1 127 ? -7.193 7.504 -18.463 1.00 72.19 127 LEU A CA 1
ATOM 1052 C C . LEU A 1 127 ? -5.718 7.197 -18.216 1.00 72.19 127 LEU A C 1
ATOM 1054 O O . LEU A 1 127 ? -5.020 8.018 -17.633 1.00 72.19 127 LEU A O 1
ATOM 1058 N N . GLU A 1 128 ? -5.226 6.040 -18.653 1.00 75.12 128 GLU A N 1
ATOM 1059 C CA . GLU A 1 128 ? -3.819 5.652 -18.510 1.00 75.12 128 GLU A CA 1
ATOM 1060 C C . GLU A 1 128 ? -2.837 6.729 -19.027 1.00 75.12 128 GLU A C 1
ATOM 1062 O O . GLU A 1 128 ? -2.002 7.177 -18.235 1.00 75.12 128 GLU A O 1
ATOM 1067 N N . PRO A 1 129 ? -2.942 7.229 -20.277 1.00 77.38 129 PRO A N 1
ATOM 1068 C CA . PRO A 1 129 ? -2.047 8.279 -20.767 1.00 77.38 129 PRO A CA 1
ATOM 1069 C C . PRO A 1 129 ? -2.274 9.639 -20.087 1.00 77.38 129 PRO A C 1
ATOM 1071 O O . PRO A 1 129 ? -1.343 10.438 -19.999 1.00 77.38 129 PRO A O 1
ATOM 1074 N N . GLU A 1 130 ? -3.489 9.912 -19.600 1.00 77.19 130 GLU A N 1
ATOM 1075 C CA . GLU A 1 130 ? -3.818 11.137 -18.860 1.00 77.19 130 GLU A CA 1
ATOM 1076 C C . GLU A 1 130 ? -3.081 11.157 -17.512 1.00 77.19 130 GLU A C 1
ATOM 1078 O O . GLU A 1 130 ? -2.358 12.108 -17.213 1.00 77.19 130 GLU A O 1
ATOM 1083 N N . ILE A 1 131 ? -3.155 10.052 -16.761 1.00 73.50 131 ILE A N 1
ATOM 1084 C CA . ILE A 1 131 ? -2.426 9.850 -15.502 1.00 73.50 131 ILE A CA 1
ATOM 1085 C C . ILE A 1 131 ? -0.913 9.935 -15.733 1.00 73.50 131 ILE A C 1
ATOM 1087 O O . ILE A 1 131 ? -0.216 10.613 -14.977 1.00 73.50 131 ILE A O 1
ATOM 1091 N N . ASP A 1 132 ? -0.397 9.292 -16.784 1.00 77.88 132 ASP A N 1
ATOM 1092 C CA . ASP A 1 132 ? 1.027 9.362 -17.130 1.00 77.88 132 ASP A CA 1
ATOM 1093 C C . ASP A 1 132 ? 1.462 10.802 -17.396 1.00 77.88 132 ASP A C 1
ATOM 1095 O O . ASP A 1 132 ? 2.465 11.259 -16.848 1.00 77.88 132 ASP A O 1
ATOM 1099 N N . SER A 1 133 ? 0.687 11.548 -18.187 1.00 78.31 133 SER A N 1
ATOM 1100 C CA . SER A 1 133 ? 0.975 12.949 -18.491 1.00 78.31 133 SER A CA 1
ATOM 1101 C C . SER A 1 133 ? 0.943 13.830 -17.241 1.00 78.31 133 SER A C 1
ATOM 1103 O O . SER A 1 133 ? 1.794 14.707 -17.101 1.00 78.31 133 SER A O 1
ATOM 1105 N N . MET A 1 134 ? 0.003 13.603 -16.320 1.00 74.19 134 MET A N 1
ATOM 1106 C CA . MET A 1 134 ? -0.089 14.352 -15.063 1.00 74.19 134 MET A CA 1
ATOM 1107 C C . MET A 1 134 ? 1.109 14.086 -14.153 1.00 74.19 134 MET A C 1
ATOM 1109 O O . MET A 1 134 ? 1.724 15.032 -13.660 1.00 74.19 134 MET A O 1
ATOM 1113 N N . ILE A 1 135 ? 1.487 12.815 -13.974 1.00 74.56 135 ILE A N 1
ATOM 1114 C CA . ILE A 1 135 ? 2.665 12.438 -13.181 1.00 74.56 135 ILE A CA 1
ATOM 1115 C C . ILE A 1 135 ? 3.918 13.056 -13.802 1.00 74.56 135 ILE A C 1
ATOM 1117 O O . ILE A 1 135 ? 4.723 13.662 -13.101 1.00 74.56 135 ILE A O 1
ATOM 1121 N N . LEU A 1 136 ? 4.074 12.968 -15.123 1.00 75.44 136 LEU A N 1
ATOM 1122 C CA . LEU A 1 136 ? 5.217 13.556 -15.817 1.00 75.44 136 LEU A CA 1
ATOM 1123 C C . LEU A 1 136 ? 5.240 15.080 -15.752 1.00 75.44 136 LEU A C 1
ATOM 1125 O O . LEU A 1 136 ? 6.318 15.658 -15.627 1.00 75.44 136 LEU A O 1
ATOM 1129 N N . GLY A 1 137 ? 4.081 15.731 -15.824 1.00 72.81 137 GLY A N 1
ATOM 1130 C CA . GLY A 1 137 ? 3.949 17.169 -15.617 1.00 72.81 137 GLY A CA 1
ATOM 1131 C C . GLY A 1 137 ? 4.407 17.573 -14.219 1.00 72.81 137 GLY A C 1
ATOM 1132 O O . GLY A 1 137 ? 5.237 18.470 -14.091 1.00 72.81 137 GLY A O 1
ATOM 1133 N N . ALA A 1 138 ? 3.948 16.847 -13.195 1.00 70.50 138 ALA A N 1
ATOM 1134 C CA . ALA A 1 138 ? 4.335 17.067 -11.805 1.00 70.50 138 ALA A CA 1
ATOM 1135 C C . ALA A 1 138 ? 5.830 16.819 -11.559 1.00 70.50 138 ALA A C 1
ATOM 1137 O O . ALA A 1 138 ? 6.445 17.532 -10.776 1.00 70.50 138 ALA A O 1
ATOM 1138 N N . VAL A 1 139 ? 6.429 15.834 -12.232 1.00 69.00 139 VAL A N 1
ATOM 1139 C CA . VAL A 1 139 ? 7.874 15.573 -12.167 1.00 69.00 139 VAL A CA 1
ATOM 1140 C C . VAL A 1 139 ? 8.664 16.717 -12.813 1.00 69.00 139 VAL A C 1
ATOM 1142 O O . VAL A 1 139 ? 9.617 17.214 -12.221 1.00 69.00 139 VAL A O 1
ATOM 1145 N N . LYS A 1 140 ? 8.265 17.159 -14.013 1.00 69.25 140 LYS A N 1
ATOM 1146 C CA . LYS A 1 140 ? 8.980 18.196 -14.775 1.00 69.25 140 LYS A CA 1
ATOM 1147 C C . LYS A 1 140 ? 8.911 19.574 -14.127 1.00 69.25 140 LYS A C 1
ATOM 1149 O O . LYS A 1 140 ? 9.921 20.268 -14.124 1.00 69.25 140 LYS A O 1
ATOM 1154 N N . SER A 1 141 ? 7.758 19.967 -13.581 1.00 65.31 141 SER A N 1
ATOM 1155 C CA . SER A 1 141 ? 7.611 21.261 -12.897 1.00 65.31 141 SER A CA 1
ATOM 1156 C C . SER A 1 141 ? 8.521 21.382 -11.674 1.00 65.31 141 SER A C 1
ATOM 1158 O O . SER A 1 141 ? 8.931 22.477 -11.314 1.00 65.31 141 SER A O 1
ATOM 1160 N N . ARG A 1 142 ? 8.887 20.250 -11.068 1.00 61.06 142 ARG A N 1
ATOM 1161 C CA . ARG A 1 142 ? 9.787 20.189 -9.914 1.00 61.06 142 ARG A CA 1
ATOM 1162 C C . ARG A 1 142 ? 11.259 20.209 -10.307 1.00 61.06 142 ARG A C 1
ATOM 1164 O O . ARG A 1 142 ? 12.086 20.514 -9.465 1.00 61.06 142 ARG A O 1
ATOM 1171 N N . SER A 1 143 ? 11.619 19.887 -11.550 1.00 55.59 143 SER A N 1
ATOM 1172 C CA . SER A 1 143 ? 13.012 19.960 -12.027 1.00 55.59 143 SER A CA 1
ATOM 1173 C C . SER A 1 143 ? 13.476 21.391 -12.331 1.00 55.59 143 SER A C 1
ATOM 1175 O O . SER A 1 143 ? 14.667 21.600 -12.535 1.00 55.59 143 SER A O 1
ATOM 1177 N N . SER A 1 144 ? 12.554 22.357 -12.399 1.00 52.94 144 SER A N 1
ATOM 1178 C CA . SER A 1 144 ? 12.844 23.773 -12.669 1.00 52.94 144 SER A CA 1
ATOM 1179 C C . SER A 1 144 ? 12.986 24.647 -11.418 1.00 52.94 144 SER A C 1
ATOM 1181 O O . SER A 1 144 ? 13.445 25.779 -11.543 1.00 52.94 144 SER A O 1
ATOM 1183 N N . ASP A 1 145 ? 12.615 24.140 -10.238 1.00 54.75 145 ASP A N 1
ATOM 1184 C CA . ASP A 1 145 ? 12.773 24.852 -8.967 1.00 54.75 145 ASP A CA 1
ATOM 1185 C C . ASP A 1 145 ? 14.148 24.507 -8.367 1.00 54.75 145 ASP A C 1
ATOM 1187 O O . ASP A 1 145 ? 14.356 23.423 -7.825 1.00 54.75 145 ASP A O 1
ATOM 1191 N N . ASP A 1 146 ? 15.100 25.432 -8.502 1.00 49.53 146 ASP A N 1
ATOM 1192 C CA . ASP A 1 146 ? 16.524 25.321 -8.126 1.00 49.53 146 ASP A CA 1
ATOM 1193 C C . ASP A 1 146 ? 16.769 25.380 -6.597 1.00 49.53 146 ASP A C 1
ATOM 1195 O O . ASP A 1 146 ? 17.767 25.923 -6.121 1.00 49.53 146 ASP A O 1
ATOM 1199 N N . ASP A 1 147 ? 15.836 24.855 -5.794 1.00 54.03 147 ASP A N 1
ATOM 1200 C CA . ASP A 1 147 ? 15.955 24.838 -4.334 1.00 54.03 147 ASP A CA 1
ATOM 1201 C C . ASP A 1 147 ? 16.686 23.556 -3.899 1.00 54.03 147 ASP A C 1
ATOM 1203 O O . ASP A 1 147 ? 16.108 22.496 -3.644 1.00 54.03 147 ASP A O 1
ATOM 1207 N N . ASN A 1 148 ? 18.015 23.660 -3.897 1.00 52.09 148 ASN A N 1
ATOM 1208 C CA . ASN A 1 148 ? 19.002 22.580 -3.778 1.00 52.09 148 ASN A CA 1
ATOM 1209 C C . ASN A 1 148 ? 18.921 21.738 -2.483 1.00 52.09 148 ASN A C 1
ATOM 1211 O O . ASN A 1 148 ? 19.647 20.752 -2.346 1.00 52.09 148 ASN A O 1
ATOM 1215 N N . ASP A 1 149 ? 18.058 22.098 -1.530 1.00 52.56 149 ASP A N 1
ATOM 1216 C CA . ASP A 1 149 ? 18.104 21.562 -0.166 1.00 52.56 149 ASP A CA 1
ATOM 1217 C C . ASP A 1 149 ? 17.145 20.390 0.107 1.00 52.56 149 ASP A C 1
ATOM 1219 O O . ASP A 1 149 ? 17.279 19.709 1.128 1.00 52.56 149 ASP A O 1
ATOM 1223 N N . LYS A 1 150 ? 16.190 20.080 -0.787 1.00 52.41 150 LYS A N 1
ATOM 1224 C CA . LYS A 1 150 ? 15.249 18.956 -0.580 1.00 52.41 150 LYS A CA 1
ATOM 1225 C C . LYS A 1 150 ? 14.882 18.240 -1.877 1.00 52.41 150 LYS A C 1
ATOM 1227 O O . LYS A 1 150 ? 13.802 18.446 -2.424 1.00 52.41 150 LYS A O 1
ATOM 1232 N N . LYS A 1 151 ? 15.752 17.327 -2.324 1.00 56.22 151 LYS A N 1
ATOM 1233 C CA . LYS A 1 151 ? 15.406 16.404 -3.413 1.00 56.22 151 LYS A CA 1
ATOM 1234 C C . LYS A 1 151 ? 14.267 15.484 -2.976 1.00 56.22 151 LYS A C 1
ATOM 1236 O O . LYS A 1 151 ? 14.433 14.724 -2.024 1.00 56.22 151 LYS A O 1
ATOM 1241 N N . ASP A 1 152 ? 13.111 15.579 -3.628 1.00 63.94 152 ASP A N 1
ATOM 1242 C CA . ASP A 1 152 ? 11.976 14.695 -3.349 1.00 63.94 152 ASP A CA 1
ATOM 1243 C C . ASP A 1 152 ? 12.168 13.298 -3.975 1.00 63.94 152 ASP A C 1
ATOM 1245 O O . ASP A 1 152 ? 13.066 13.074 -4.791 1.00 63.94 152 ASP A O 1
ATOM 1249 N N . LEU A 1 153 ? 11.319 12.336 -3.584 1.00 63.94 153 LEU A N 1
ATOM 1250 C CA . LEU A 1 153 ? 11.351 10.955 -4.088 1.00 63.94 153 LEU A CA 1
ATOM 1251 C C . LEU A 1 153 ? 11.400 10.905 -5.628 1.00 63.94 153 LEU A C 1
ATOM 1253 O O . LEU A 1 153 ? 12.070 10.046 -6.191 1.00 63.94 153 LEU A O 1
ATOM 1257 N N . LEU A 1 154 ? 10.724 11.825 -6.322 1.00 65.31 154 LEU A N 1
ATOM 1258 C CA . LEU A 1 154 ? 10.682 11.862 -7.785 1.00 65.31 154 LEU A CA 1
ATOM 1259 C C . LEU A 1 154 ? 12.002 12.366 -8.382 1.00 65.31 154 LEU A C 1
ATOM 1261 O O . LEU A 1 154 ? 12.513 11.763 -9.326 1.00 65.31 154 LEU A O 1
ATOM 1265 N N . GLN A 1 155 ? 12.580 13.423 -7.813 1.00 66.19 155 GLN A N 1
ATOM 1266 C CA . GLN A 1 155 ? 13.885 13.954 -8.211 1.00 66.19 155 GLN A CA 1
ATOM 1267 C C . GLN A 1 155 ? 15.036 12.980 -7.903 1.00 66.19 155 GLN A C 1
ATOM 1269 O O . GLN A 1 155 ? 16.003 12.908 -8.661 1.00 66.19 155 GLN A O 1
ATOM 1274 N N . LEU A 1 156 ? 14.940 12.182 -6.837 1.00 63.19 156 LEU A N 1
ATOM 1275 C CA . LEU A 1 156 ? 15.932 11.149 -6.509 1.00 63.19 156 LEU A CA 1
ATOM 1276 C C . LEU A 1 156 ? 15.814 9.914 -7.405 1.00 63.19 156 LEU A C 1
ATOM 1278 O O . LEU A 1 156 ? 16.838 9.366 -7.825 1.00 63.19 156 LEU A O 1
ATOM 1282 N N . LEU A 1 157 ? 14.588 9.508 -7.758 1.00 65.38 157 LEU A N 1
ATOM 1283 C CA . LEU A 1 157 ? 14.371 8.473 -8.770 1.00 65.38 157 LEU A CA 1
ATOM 1284 C C . LEU A 1 157 ? 14.953 8.919 -10.124 1.00 65.38 157 LEU A C 1
ATOM 1286 O O . LEU A 1 157 ? 15.644 8.128 -10.760 1.00 65.38 157 LEU A O 1
ATOM 1290 N N . LEU A 1 158 ? 14.771 10.189 -10.516 1.00 65.31 158 LEU A N 1
ATOM 1291 C CA . LEU A 1 158 ? 15.413 10.781 -11.702 1.00 65.31 158 LEU A CA 1
ATOM 1292 C C . LEU A 1 158 ? 16.946 10.732 -11.622 1.00 65.31 158 LEU A C 1
ATOM 1294 O O . LEU A 1 158 ? 17.582 10.159 -12.506 1.00 65.31 158 LEU A O 1
ATOM 1298 N N . ALA A 1 159 ? 17.538 11.254 -10.546 1.00 62.81 159 ALA A N 1
ATOM 1299 C CA . ALA A 1 159 ? 18.992 11.316 -10.389 1.00 62.81 159 ALA A CA 1
ATOM 1300 C C . ALA A 1 159 ? 19.647 9.924 -10.386 1.00 62.81 159 ALA A C 1
ATOM 1302 O O . ALA A 1 159 ? 20.716 9.724 -10.958 1.00 62.81 159 ALA A O 1
ATOM 1303 N N . THR A 1 160 ? 18.993 8.930 -9.780 1.00 58.91 160 THR A N 1
ATOM 1304 C CA . THR A 1 160 ? 19.503 7.551 -9.750 1.00 58.91 160 THR A CA 1
ATOM 1305 C C . THR A 1 160 ? 19.490 6.930 -11.145 1.00 58.91 160 THR A C 1
ATOM 1307 O O . THR A 1 160 ? 20.454 6.288 -11.546 1.00 58.91 160 THR A O 1
ATOM 1310 N N . THR A 1 161 ? 18.433 7.180 -11.920 1.00 60.53 161 THR A N 1
ATOM 1311 C CA . THR A 1 161 ? 18.330 6.683 -13.298 1.00 60.53 161 THR A CA 1
ATOM 1312 C C . THR A 1 161 ? 19.254 7.392 -14.292 1.00 60.53 161 THR A C 1
ATOM 1314 O O . THR A 1 161 ? 19.592 6.819 -15.325 1.00 60.53 161 THR A O 1
ATOM 1317 N N . GLU A 1 162 ? 19.672 8.628 -14.007 1.00 62.44 162 GLU A N 1
ATOM 1318 C CA . GLU A 1 162 ? 20.672 9.359 -14.795 1.00 62.44 162 GLU A CA 1
ATOM 1319 C C . GLU A 1 162 ? 22.081 8.795 -14.600 1.00 62.44 162 GLU A C 1
ATOM 1321 O O . GLU A 1 162 ? 22.798 8.629 -15.584 1.00 62.44 162 GLU A O 1
ATOM 1326 N N . ASN A 1 163 ? 22.433 8.400 -13.374 1.00 55.12 163 ASN A N 1
ATOM 1327 C CA . ASN A 1 163 ? 23.723 7.778 -13.059 1.00 55.12 163 ASN A CA 1
ATOM 1328 C C . ASN A 1 163 ? 23.897 6.376 -13.678 1.00 55.12 163 ASN A C 1
ATOM 1330 O O . ASN A 1 163 ? 25.020 5.925 -13.870 1.00 55.12 163 ASN A O 1
ATOM 1334 N N . GLU A 1 164 ? 22.805 5.685 -14.018 1.00 55.59 164 GLU A N 1
ATOM 1335 C CA . GLU A 1 164 ? 22.839 4.361 -14.665 1.00 55.59 164 GLU A CA 1
ATOM 1336 C C . GLU A 1 164 ? 22.916 4.417 -16.202 1.00 55.59 164 GLU A C 1
ATOM 1338 O O . GLU A 1 164 ? 23.066 3.381 -16.854 1.00 55.59 164 GLU A O 1
ATOM 1343 N N . ARG A 1 165 ? 22.823 5.610 -16.811 1.00 52.53 165 ARG A N 1
ATOM 1344 C CA . ARG A 1 165 ? 22.938 5.777 -18.273 1.00 52.53 165 ARG A CA 1
ATOM 1345 C C . ARG A 1 165 ? 24.365 5.631 -18.799 1.00 52.53 165 ARG A C 1
ATOM 1347 O O . ARG A 1 165 ? 24.518 5.434 -20.002 1.00 52.53 165 ARG A O 1
ATOM 1354 N N . ASP A 1 166 ? 25.373 5.702 -17.935 1.00 46.84 166 ASP A N 1
ATOM 1355 C CA . ASP A 1 166 ? 26.778 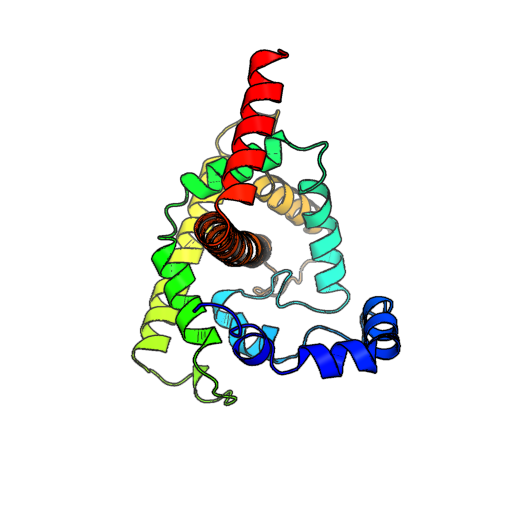5.737 -18.360 1.00 46.84 166 ASP A CA 1
ATOM 1356 C C . ASP A 1 166 ? 27.309 4.369 -18.842 1.00 46.84 166 ASP A C 1
ATOM 1358 O O . ASP A 1 166 ? 28.406 4.299 -19.386 1.00 46.84 166 ASP A O 1
ATOM 1362 N N . ASP A 1 167 ? 26.524 3.283 -18.711 1.00 49.41 167 ASP A N 1
ATOM 1363 C CA . ASP A 1 167 ? 27.039 1.917 -18.911 1.00 49.41 167 ASP A CA 1
ATOM 1364 C C . ASP A 1 167 ? 26.269 1.016 -19.907 1.00 49.41 167 ASP A C 1
ATOM 1366 O O . ASP A 1 167 ? 26.574 -0.170 -20.019 1.00 49.41 167 ASP A O 1
ATOM 1370 N N . SER A 1 168 ? 25.283 1.496 -20.690 1.00 44.97 168 SER A N 1
ATOM 1371 C CA . SER A 1 168 ? 24.726 0.635 -21.765 1.00 44.97 168 SER A CA 1
ATOM 1372 C C . SER A 1 168 ? 23.997 1.338 -22.919 1.00 44.97 168 SER A C 1
ATOM 1374 O O . SER A 1 168 ? 22.882 1.837 -22.802 1.00 44.97 168 SER A O 1
ATOM 1376 N N . ASN A 1 169 ? 24.576 1.216 -24.116 1.00 44.62 169 ASN A N 1
ATOM 1377 C CA . ASN A 1 169 ? 24.020 1.638 -25.410 1.00 44.62 169 ASN A CA 1
ATOM 1378 C C . ASN A 1 169 ? 22.874 0.736 -25.938 1.00 44.62 169 ASN A C 1
ATOM 1380 O O . ASN A 1 169 ? 22.695 0.598 -27.146 1.00 44.62 169 ASN A O 1
ATOM 1384 N N . ASN A 1 170 ? 22.105 0.066 -25.069 1.00 46.78 170 ASN A N 1
ATOM 1385 C CA . ASN A 1 170 ? 21.040 -0.842 -25.519 1.00 46.78 170 ASN A CA 1
ATOM 1386 C C . ASN A 1 170 ? 19.929 -1.049 -24.472 1.00 46.78 170 ASN A C 1
ATOM 1388 O O . ASN A 1 170 ? 19.639 -2.173 -24.057 1.00 46.78 170 ASN A O 1
ATOM 1392 N N . ILE A 1 171 ? 19.314 0.039 -24.004 1.00 48.75 171 ILE A N 1
ATOM 1393 C CA . ILE A 1 171 ? 18.186 -0.031 -23.065 1.00 48.75 171 ILE A CA 1
ATOM 1394 C C . ILE A 1 171 ? 16.871 -0.146 -23.866 1.00 48.75 171 ILE A C 1
ATOM 1396 O O . ILE A 1 171 ? 16.542 0.772 -24.619 1.00 48.75 171 ILE A O 1
ATOM 1400 N N . PRO A 1 172 ? 16.085 -1.234 -23.721 1.00 46.69 172 PRO A N 1
ATOM 1401 C CA . PRO A 1 172 ? 14.758 -1.345 -24.330 1.00 46.69 172 PRO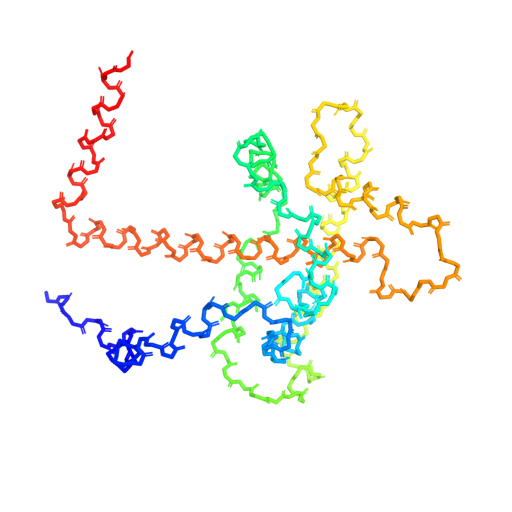 A CA 1
ATOM 1402 C C . PRO A 1 172 ? 13.859 -0.169 -23.918 1.00 46.69 172 PRO A C 1
ATOM 1404 O O . PRO A 1 172 ? 13.882 0.232 -22.757 1.00 46.69 172 PRO A O 1
ATOM 1407 N N . ALA A 1 173 ? 13.006 0.334 -24.820 1.00 46.78 173 ALA A N 1
ATOM 1408 C CA . ALA A 1 173 ? 12.082 1.457 -24.565 1.00 46.78 173 ALA A CA 1
ATOM 1409 C C . ALA A 1 173 ? 11.184 1.278 -23.313 1.00 46.78 173 ALA A C 1
ATOM 1411 O O . ALA A 1 173 ? 10.713 2.241 -22.713 1.00 46.78 173 ALA A O 1
ATOM 1412 N N . ASP A 1 174 ? 11.001 0.033 -22.881 1.00 52.06 174 ASP A N 1
ATOM 1413 C CA . ASP A 1 174 ? 10.255 -0.393 -21.694 1.00 52.06 174 ASP A CA 1
ATOM 1414 C C . ASP A 1 174 ? 11.055 -0.248 -20.367 1.00 52.06 174 ASP A C 1
ATOM 1416 O O . ASP A 1 174 ? 10.602 -0.642 -19.292 1.00 52.06 174 ASP A O 1
ATOM 1420 N N . LYS A 1 175 ? 12.274 0.303 -20.428 1.00 57.19 175 LYS A N 1
ATOM 1421 C CA . LYS A 1 175 ? 13.152 0.614 -19.287 1.00 57.19 175 LYS A CA 1
ATOM 1422 C C . LYS A 1 175 ? 13.610 2.077 -19.288 1.00 57.19 175 LYS A C 1
ATOM 1424 O O . LYS A 1 175 ? 14.660 2.399 -18.739 1.00 57.19 175 LYS A O 1
ATOM 1429 N N . THR A 1 176 ? 12.859 2.977 -19.925 1.00 69.25 176 THR A N 1
ATOM 1430 C CA . THR A 1 176 ? 13.209 4.398 -19.848 1.00 69.25 176 THR A CA 1
ATOM 1431 C C . THR A 1 176 ? 13.118 4.882 -18.393 1.00 69.25 176 THR A C 1
ATOM 1433 O O . THR A 1 176 ? 12.179 4.509 -17.683 1.00 69.25 176 THR A O 1
ATOM 1436 N N . PRO A 1 177 ? 14.051 5.736 -17.945 1.00 70.62 177 PRO A N 1
ATOM 1437 C CA . PRO A 1 177 ? 14.007 6.396 -16.636 1.00 70.62 177 PRO A CA 1
ATOM 1438 C C . PRO A 1 177 ? 12.640 6.987 -16.291 1.00 70.62 177 PRO A C 1
ATOM 1440 O O . PRO A 1 177 ? 12.086 6.774 -15.217 1.00 70.62 177 PRO A O 1
ATOM 1443 N N . THR A 1 178 ? 12.042 7.639 -17.281 1.00 73.38 178 THR A N 1
ATOM 1444 C CA . THR A 1 178 ? 10.705 8.217 -17.229 1.00 73.38 178 THR A CA 1
ATOM 1445 C C . THR A 1 178 ? 9.633 7.179 -16.888 1.00 73.38 178 THR A C 1
ATOM 1447 O O . THR A 1 178 ? 8.830 7.404 -15.986 1.00 73.38 178 THR A O 1
ATOM 1450 N N . LYS A 1 179 ? 9.643 6.016 -17.551 1.00 79.94 179 LYS A N 1
ATOM 1451 C CA . LYS A 1 179 ? 8.693 4.932 -17.276 1.00 79.94 179 LYS A CA 1
ATOM 1452 C C . LYS A 1 179 ? 8.923 4.297 -15.905 1.00 79.94 179 LYS A C 1
ATOM 1454 O O . LYS A 1 179 ? 7.959 4.007 -15.206 1.00 79.94 179 LYS A O 1
ATOM 1459 N N . PHE A 1 180 ? 10.180 4.131 -15.495 1.00 81.12 180 PHE A N 1
ATOM 1460 C CA . PHE A 1 180 ? 10.520 3.624 -14.164 1.00 81.12 180 PHE A CA 1
ATOM 1461 C C . PHE A 1 180 ? 9.926 4.494 -13.048 1.00 81.12 180 PHE A C 1
ATOM 1463 O O . PHE A 1 180 ? 9.355 3.964 -12.092 1.00 81.12 180 PHE A O 1
ATOM 1470 N N . ILE A 1 181 ? 10.030 5.818 -13.187 1.00 78.88 181 ILE A N 1
ATOM 1471 C CA . ILE A 1 181 ? 9.483 6.784 -12.228 1.00 78.88 181 ILE A CA 1
ATOM 1472 C C . ILE A 1 181 ? 7.962 6.709 -12.196 1.00 78.88 181 ILE A C 1
ATOM 1474 O O . ILE A 1 181 ? 7.388 6.547 -11.123 1.00 78.88 181 ILE A O 1
ATOM 1478 N N . VAL A 1 182 ? 7.316 6.792 -13.361 1.00 79.56 182 VAL A N 1
ATOM 1479 C CA . VAL A 1 182 ? 5.851 6.771 -13.467 1.00 79.56 182 VAL A CA 1
ATOM 1480 C C . VAL A 1 182 ? 5.286 5.480 -12.880 1.00 79.56 182 VAL A C 1
ATOM 1482 O O . VAL A 1 182 ? 4.390 5.529 -12.036 1.00 79.56 182 VAL A O 1
ATOM 1485 N N . ASP A 1 183 ? 5.849 4.330 -13.256 1.00 84.12 183 ASP A N 1
ATOM 1486 C CA . ASP A 1 183 ? 5.400 3.028 -12.775 1.00 84.12 183 ASP A CA 1
ATOM 1487 C C . ASP A 1 183 ? 5.556 2.935 -11.243 1.00 84.12 183 ASP A C 1
ATOM 1489 O O . ASP A 1 183 ? 4.604 2.595 -10.539 1.00 84.12 183 ASP A O 1
ATOM 1493 N N . ASN A 1 184 ? 6.711 3.301 -10.672 1.00 83.12 184 ASN A N 1
ATOM 1494 C CA . ASN A 1 184 ? 6.898 3.247 -9.216 1.00 83.12 184 ASN A CA 1
ATOM 1495 C C . ASN A 1 184 ? 6.048 4.273 -8.456 1.00 83.12 184 ASN A C 1
ATOM 1497 O O . ASN A 1 184 ? 5.497 3.934 -7.407 1.00 83.12 184 ASN A O 1
ATOM 1501 N N . TYR A 1 185 ? 5.865 5.480 -8.991 1.00 79.88 185 TYR A N 1
ATOM 1502 C CA . TYR A 1 185 ? 5.029 6.505 -8.370 1.00 79.88 185 TYR A CA 1
ATOM 1503 C C . TYR A 1 185 ? 3.565 6.062 -8.272 1.00 79.88 185 TYR A C 1
ATOM 1505 O O . TYR A 1 185 ? 2.981 6.115 -7.189 1.00 79.88 185 TYR A O 1
ATOM 1513 N N . LYS A 1 186 ? 2.998 5.516 -9.359 1.00 79.31 186 LYS A N 1
ATOM 1514 C CA . LYS A 1 186 ? 1.649 4.920 -9.366 1.00 79.31 186 LYS A CA 1
ATOM 1515 C C . LYS A 1 186 ? 1.486 3.855 -8.283 1.00 79.31 186 LYS A C 1
ATOM 1517 O O . LYS A 1 186 ? 0.478 3.817 -7.582 1.00 79.31 186 LYS A O 1
ATOM 1522 N N . ASN A 1 187 ? 2.492 2.992 -8.137 1.00 82.81 187 ASN A N 1
ATOM 1523 C CA . ASN A 1 187 ? 2.474 1.893 -7.174 1.00 82.81 187 ASN A CA 1
ATOM 1524 C C . ASN A 1 187 ? 2.491 2.399 -5.725 1.00 82.81 187 ASN A C 1
ATOM 1526 O O . ASN A 1 187 ? 1.715 1.920 -4.901 1.00 82.81 187 ASN A O 1
ATOM 1530 N N . ILE A 1 188 ? 3.354 3.368 -5.418 1.00 79.94 188 ILE A N 1
ATOM 1531 C CA . ILE A 1 188 ? 3.492 3.950 -4.077 1.00 79.94 188 ILE A CA 1
ATOM 1532 C C . ILE A 1 188 ? 2.241 4.744 -3.699 1.00 79.94 188 ILE A C 1
ATOM 1534 O O . ILE A 1 188 ? 1.699 4.551 -2.608 1.00 79.94 188 ILE A O 1
ATOM 1538 N N . TYR A 1 189 ? 1.760 5.600 -4.607 1.00 75.94 189 TYR A N 1
ATOM 1539 C CA . TYR A 1 189 ? 0.540 6.376 -4.397 1.00 75.94 189 TYR A CA 1
ATOM 1540 C C . TYR A 1 189 ? -0.627 5.445 -4.077 1.00 75.94 189 TYR A C 1
ATOM 1542 O O . TYR A 1 189 ? -1.324 5.643 -3.079 1.00 75.94 189 TYR A O 1
ATOM 1550 N N . LEU A 1 190 ? -0.789 4.391 -4.883 1.00 74.75 190 LEU A N 1
ATOM 1551 C CA . LEU A 1 190 ? -1.866 3.442 -4.691 1.00 74.75 190 LEU A CA 1
ATOM 1552 C C . LEU A 1 190 ? -1.754 2.699 -3.354 1.00 74.75 190 LEU A C 1
ATOM 1554 O O . LEU A 1 190 ? -2.721 2.653 -2.592 1.00 74.75 190 LEU A O 1
ATOM 1558 N N . ALA A 1 191 ? -0.580 2.134 -3.060 1.00 80.31 191 ALA A N 1
ATOM 1559 C CA . ALA A 1 191 ? -0.356 1.389 -1.826 1.00 80.31 191 ALA A CA 1
ATOM 1560 C C . ALA A 1 191 ? -0.723 2.220 -0.591 1.00 80.31 191 ALA A C 1
ATOM 1562 O O . ALA A 1 191 ? -1.388 1.710 0.308 1.00 80.31 191 ALA A O 1
ATOM 1563 N N . GLY A 1 192 ? -0.333 3.498 -0.568 1.00 74.75 192 GLY A N 1
ATOM 1564 C CA . GLY A 1 192 ? -0.620 4.405 0.541 1.00 74.75 192 GLY A CA 1
ATOM 1565 C C . GLY A 1 192 ? -2.039 4.979 0.542 1.00 74.75 192 GLY A C 1
ATOM 1566 O O . GLY A 1 192 ? -2.497 5.451 1.579 1.00 74.75 192 GLY A O 1
ATOM 1567 N N . HIS A 1 193 ? -2.750 4.985 -0.588 1.00 72.62 193 HIS A N 1
ATOM 1568 C CA . HIS A 1 193 ? -4.109 5.522 -0.659 1.00 72.62 193 HIS A CA 1
ATOM 1569 C C . HIS A 1 193 ? -5.161 4.546 -0.128 1.00 72.62 193 HIS A C 1
ATOM 1571 O O . HIS A 1 193 ? -5.817 4.845 0.871 1.00 72.62 193 HIS A O 1
ATOM 1577 N N . GLU A 1 194 ? -5.291 3.378 -0.758 1.00 71.81 194 GLU A N 1
ATOM 1578 C CA . GLU A 1 194 ? -6.351 2.413 -0.432 1.00 71.81 194 GLU A CA 1
ATOM 1579 C C . GLU A 1 194 ? -6.235 1.925 1.011 1.00 71.81 194 GLU A C 1
ATOM 1581 O O . GLU A 1 194 ? -7.199 1.964 1.770 1.00 71.81 194 GLU A O 1
ATOM 1586 N N . THR A 1 195 ? -5.028 1.526 1.424 1.00 79.62 195 THR A N 1
ATOM 1587 C CA . THR A 1 195 ? -4.800 0.957 2.760 1.00 79.62 195 THR A CA 1
ATOM 1588 C C . THR A 1 195 ? -5.095 1.968 3.866 1.00 79.62 195 THR A C 1
ATOM 1590 O O . THR A 1 195 ? -5.773 1.624 4.834 1.00 79.62 195 THR A O 1
ATOM 1593 N N . THR A 1 196 ? -4.667 3.225 3.707 1.00 82.12 196 THR A N 1
ATOM 1594 C CA . THR A 1 196 ? -4.905 4.294 4.687 1.00 82.12 196 THR A CA 1
ATOM 1595 C C . THR A 1 196 ? -6.378 4.684 4.741 1.00 82.12 196 THR A C 1
ATOM 1597 O O . THR A 1 196 ? -6.929 4.805 5.831 1.00 82.12 196 THR A O 1
ATOM 1600 N N . SER A 1 197 ? -7.037 4.844 3.588 1.00 76.94 197 SER A N 1
ATOM 1601 C CA . SER A 1 197 ? -8.457 5.213 3.520 1.00 76.94 197 SER A CA 1
ATOM 1602 C C . SER A 1 197 ? -9.355 4.138 4.139 1.00 76.94 197 SER A C 1
ATOM 1604 O O . SER A 1 197 ? -10.223 4.446 4.963 1.00 76.94 197 SER A O 1
ATOM 1606 N N . ILE A 1 198 ? -9.095 2.867 3.816 1.00 78.62 198 ILE A N 1
ATOM 1607 C CA . ILE A 1 198 ? -9.812 1.725 4.390 1.00 78.62 198 ILE A CA 1
ATOM 1608 C C . ILE A 1 198 ? -9.557 1.660 5.898 1.00 78.62 198 ILE A C 1
ATOM 1610 O O . ILE A 1 198 ? -10.510 1.593 6.672 1.00 78.62 198 ILE A O 1
ATOM 1614 N N . SER A 1 199 ? -8.299 1.753 6.337 1.00 84.00 199 SER A N 1
ATOM 1615 C CA . SER A 1 199 ? -7.949 1.705 7.764 1.00 84.00 199 SER A CA 1
ATOM 1616 C C . SER A 1 199 ? -8.582 2.848 8.559 1.00 84.00 199 SER A C 1
ATOM 1618 O O . SER A 1 199 ? -9.105 2.619 9.645 1.00 84.00 199 SER A O 1
ATOM 1620 N N . ALA A 1 200 ? -8.594 4.067 8.013 1.00 85.06 200 ALA A N 1
ATOM 1621 C CA . ALA A 1 200 ? -9.243 5.217 8.635 1.00 85.06 200 ALA A CA 1
ATOM 1622 C C . ALA A 1 200 ? -10.765 5.035 8.714 1.00 85.06 200 ALA A C 1
ATOM 1624 O O . ALA A 1 200 ? -11.361 5.328 9.747 1.00 85.06 200 ALA A O 1
ATOM 1625 N N . SER A 1 201 ? -11.388 4.500 7.661 1.00 84.38 201 SER A N 1
ATOM 1626 C CA . SER A 1 201 ? -12.826 4.203 7.643 1.00 84.38 201 SER A CA 1
ATOM 1627 C C . SER A 1 201 ? -13.196 3.169 8.709 1.00 84.38 201 SER A C 1
ATOM 1629 O O . SER A 1 201 ? -14.120 3.397 9.490 1.00 84.38 201 SER A O 1
ATOM 1631 N N . TRP A 1 202 ? -12.431 2.075 8.807 1.00 85.94 202 TRP A N 1
ATOM 1632 C CA . TRP A 1 202 ? -12.587 1.080 9.873 1.00 85.94 202 TRP A CA 1
ATOM 1633 C C . TRP A 1 202 ? -12.355 1.683 11.256 1.00 85.94 202 TRP A C 1
ATOM 1635 O O . TRP A 1 202 ? -13.160 1.458 12.154 1.00 85.94 202 TRP A O 1
ATOM 1645 N N . CYS A 1 203 ? -11.308 2.490 11.427 1.00 90.75 203 CYS A N 1
ATOM 1646 C CA . CYS A 1 203 ? -11.019 3.179 12.682 1.00 90.75 203 CYS A CA 1
ATOM 1647 C C . CYS A 1 203 ? -12.202 4.053 13.123 1.00 90.75 203 CYS A C 1
ATOM 1649 O O . CYS A 1 203 ? -12.701 3.907 14.238 1.00 90.75 203 CYS A O 1
ATOM 1651 N N . MET A 1 204 ? -12.723 4.895 12.227 1.00 88.81 204 MET A N 1
ATOM 1652 C CA . MET A 1 204 ? -13.876 5.755 12.506 1.00 88.81 204 MET A CA 1
ATOM 1653 C C . MET A 1 204 ? -15.133 4.948 12.833 1.00 88.81 204 MET A C 1
ATOM 1655 O O . MET A 1 204 ? -15.856 5.293 13.769 1.00 88.81 204 MET A O 1
ATOM 1659 N N . MET A 1 205 ? -15.381 3.858 12.105 1.00 88.44 205 MET A N 1
ATOM 1660 C CA . MET A 1 205 ? -16.498 2.958 12.379 1.00 88.44 205 MET A CA 1
ATOM 1661 C C . MET A 1 205 ? -16.372 2.306 13.765 1.00 88.44 205 MET A C 1
ATOM 1663 O O . MET A 1 205 ? -17.336 2.306 14.529 1.00 88.44 205 MET A O 1
ATOM 1667 N N . MET A 1 206 ? -15.188 1.799 14.121 1.00 88.44 206 MET A N 1
ATOM 1668 C CA . MET A 1 206 ? -14.931 1.188 15.429 1.00 88.44 206 MET A CA 1
ATOM 1669 C C . MET A 1 206 ? -15.068 2.213 16.562 1.00 88.44 206 MET A C 1
ATOM 1671 O O . MET A 1 206 ? -15.725 1.934 17.558 1.00 88.44 206 MET A O 1
ATOM 1675 N N . LEU A 1 207 ? -14.550 3.433 16.400 1.00 92.06 207 LEU A N 1
ATOM 1676 C CA . LEU A 1 207 ? -14.734 4.513 17.380 1.00 92.06 207 LEU A CA 1
ATOM 1677 C C . LEU A 1 207 ? -16.206 4.926 17.541 1.00 92.06 207 LEU A C 1
ATOM 1679 O O . LEU A 1 207 ? -16.624 5.311 18.633 1.00 92.06 207 LEU A O 1
ATOM 1683 N N . ALA A 1 208 ? -17.002 4.863 16.471 1.00 89.69 208 ALA A N 1
ATOM 1684 C CA . ALA A 1 208 ? -18.439 5.116 16.540 1.00 89.69 208 ALA A CA 1
ATOM 1685 C C . ALA A 1 208 ? -19.193 3.986 17.265 1.00 89.69 208 ALA A C 1
ATOM 1687 O O . ALA A 1 208 ? -20.136 4.263 18.005 1.00 89.69 208 ALA A O 1
ATOM 1688 N N . ALA A 1 209 ? -18.764 2.734 17.082 1.00 88.88 209 ALA A N 1
ATOM 1689 C CA . ALA A 1 209 ? -19.340 1.560 17.738 1.00 88.88 209 ALA A CA 1
ATOM 1690 C C . ALA A 1 209 ? -18.921 1.409 19.215 1.00 88.88 209 ALA A C 1
ATOM 1692 O O . ALA A 1 209 ? -19.659 0.798 19.988 1.00 88.88 209 ALA A O 1
ATOM 1693 N N . HIS A 1 210 ? -17.781 1.986 19.614 1.00 91.88 210 HIS A N 1
ATOM 1694 C CA . HIS A 1 210 ? -17.205 1.897 20.963 1.00 91.88 210 HIS A CA 1
ATOM 1695 C C . HIS A 1 210 ? -16.992 3.296 21.585 1.00 91.88 210 HIS A C 1
ATOM 1697 O O . HIS A 1 210 ? -15.886 3.850 21.535 1.00 91.88 210 HIS A O 1
ATOM 1703 N N . PRO A 1 211 ? -18.040 3.914 22.172 1.00 94.56 211 PRO A N 1
ATOM 1704 C CA . PRO A 1 211 ? -17.965 5.274 22.717 1.00 94.56 211 PRO A CA 1
ATOM 1705 C C . PRO A 1 211 ? -16.922 5.462 23.825 1.00 94.56 211 PRO A C 1
ATOM 1707 O O . PRO A 1 211 ? -16.370 6.552 23.963 1.00 94.56 211 PRO A O 1
ATOM 1710 N N . ASP A 1 212 ? -16.642 4.413 24.594 1.00 96.31 212 ASP A N 1
ATOM 1711 C CA . ASP A 1 212 ? -15.610 4.361 25.629 1.00 96.31 212 ASP A CA 1
ATOM 1712 C C . ASP A 1 212 ? -14.195 4.461 25.038 1.00 96.31 212 ASP A C 1
ATOM 1714 O O . ASP A 1 212 ? -13.338 5.147 25.593 1.00 96.31 212 ASP A O 1
ATOM 1718 N N . TRP A 1 213 ? -13.946 3.852 23.874 1.00 95.81 213 TRP A N 1
ATOM 1719 C CA . TRP A 1 213 ? -12.669 3.987 23.160 1.00 95.81 213 TRP A CA 1
ATOM 1720 C C . TRP A 1 213 ? -12.506 5.413 22.650 1.00 95.81 213 TRP A C 1
ATOM 1722 O O . TRP A 1 213 ? -11.468 6.032 22.860 1.00 95.81 213 TRP A O 1
ATOM 1732 N N . LYS A 1 214 ? -13.575 5.976 22.075 1.00 94.31 214 LYS A N 1
ATOM 1733 C CA . LYS A 1 214 ? -13.596 7.375 21.636 1.00 94.31 214 LYS A CA 1
ATOM 1734 C C . LYS A 1 214 ? -13.335 8.353 22.784 1.00 94.31 214 LYS A C 1
ATOM 1736 O O . LYS A 1 214 ? -12.670 9.362 22.564 1.00 94.31 214 LYS A O 1
ATOM 1741 N N . ALA A 1 215 ? -13.887 8.100 23.972 1.00 95.75 215 ALA A N 1
ATOM 1742 C CA . ALA A 1 215 ? -13.671 8.941 25.147 1.00 95.75 215 ALA A CA 1
ATOM 1743 C C . ALA A 1 215 ? -12.201 8.908 25.591 1.00 95.75 215 ALA A C 1
ATOM 1745 O O . ALA A 1 215 ? -11.591 9.969 25.692 1.00 95.75 215 ALA A O 1
ATOM 1746 N N . ARG A 1 216 ? -11.615 7.711 25.729 1.00 95.25 216 ARG A N 1
ATOM 1747 C CA . ARG A 1 216 ? -10.199 7.538 26.095 1.00 95.25 216 ARG A CA 1
ATOM 1748 C C . ARG A 1 216 ? -9.247 8.201 25.100 1.00 95.25 216 ARG A C 1
ATOM 1750 O O . ARG A 1 216 ? -8.395 8.978 25.503 1.00 95.25 216 ARG A O 1
ATOM 1757 N N . SER A 1 217 ? -9.451 8.003 23.794 1.00 92.88 217 SER A N 1
ATOM 1758 C CA . SER A 1 217 ? -8.614 8.660 22.777 1.00 92.88 217 SER A CA 1
ATOM 1759 C C . SER A 1 217 ? -8.703 10.191 22.819 1.00 92.88 217 SER A C 1
ATOM 1761 O O . SER A 1 217 ? -7.748 10.871 22.465 1.00 92.88 217 SER A O 1
ATOM 1763 N N . ARG A 1 218 ? -9.847 10.764 23.226 1.00 93.31 218 ARG A N 1
ATOM 1764 C CA . ARG A 1 218 ? -9.982 12.223 23.398 1.00 93.31 218 ARG A CA 1
ATOM 1765 C C . ARG A 1 218 ? -9.247 12.721 24.632 1.00 93.31 218 ARG A C 1
ATOM 1767 O O . ARG A 1 218 ? -8.675 13.803 24.576 1.00 93.31 218 ARG A O 1
ATOM 1774 N N . GLU A 1 219 ? -9.292 11.956 25.713 1.00 95.38 219 GLU A N 1
ATOM 1775 C CA . GLU A 1 219 ? -8.578 12.259 26.950 1.00 95.38 219 GLU A CA 1
ATOM 1776 C C . GLU A 1 219 ? -7.062 12.261 26.722 1.00 95.38 219 GLU A C 1
ATOM 1778 O O . GLU A 1 219 ? -6.428 13.266 27.017 1.00 95.38 219 GLU A O 1
ATOM 1783 N N . GLU A 1 220 ? -6.510 11.241 26.055 1.00 94.56 220 GLU A N 1
ATOM 1784 C CA . GLU A 1 220 ? -5.078 11.177 25.705 1.00 94.56 220 GLU A CA 1
ATOM 1785 C C . GLU A 1 220 ? -4.614 12.388 24.877 1.00 94.56 220 GLU A C 1
ATOM 1787 O O . GLU A 1 220 ? -3.558 12.967 25.129 1.00 94.56 220 GLU A O 1
ATOM 1792 N N . VAL A 1 221 ? -5.413 12.810 23.889 1.00 93.19 221 VAL A N 1
ATOM 1793 C CA . VAL A 1 221 ? -5.102 14.006 23.089 1.00 93.19 221 VAL A CA 1
ATOM 1794 C C . VAL A 1 221 ? -5.092 15.251 23.975 1.00 93.19 221 VAL A C 1
ATOM 1796 O O . VAL A 1 221 ? -4.175 16.062 23.874 1.00 93.19 221 VAL A O 1
ATOM 1799 N N . LEU A 1 222 ? -6.088 15.409 24.850 1.00 92.06 222 LEU A N 1
ATOM 1800 C CA . LEU A 1 222 ? -6.142 16.540 25.776 1.00 92.06 222 LEU A CA 1
ATOM 1801 C C . LEU A 1 222 ? -4.957 16.535 26.745 1.00 92.06 222 LEU A C 1
ATOM 1803 O O . LEU A 1 222 ? -4.392 17.597 26.974 1.00 92.06 222 LEU A O 1
ATOM 1807 N N . GLU A 1 223 ? -4.540 15.380 27.262 1.00 92.00 223 GLU A N 1
ATOM 1808 C CA . GLU A 1 223 ? -3.355 15.268 28.118 1.00 92.00 223 GLU A CA 1
ATOM 1809 C C . GLU A 1 223 ? -2.093 15.761 27.406 1.00 92.00 223 GLU A C 1
ATOM 1811 O O . GLU A 1 223 ? -1.378 16.594 27.953 1.00 92.00 223 GLU A O 1
ATOM 1816 N N . ILE A 1 224 ? -1.843 15.327 26.166 1.00 90.75 224 ILE A N 1
ATOM 1817 C CA . ILE A 1 224 ? -0.662 15.762 25.401 1.00 90.75 224 ILE A CA 1
ATOM 1818 C C . ILE A 1 224 ? -0.683 17.277 25.154 1.00 90.75 224 ILE A C 1
ATOM 1820 O O . ILE A 1 224 ? 0.351 17.929 25.278 1.00 90.75 224 ILE A O 1
ATOM 1824 N N . TYR A 1 225 ? -1.847 17.842 24.818 1.00 82.12 225 TYR A N 1
ATOM 1825 C CA . TYR A 1 225 ? -1.983 19.276 24.539 1.00 82.12 225 TYR A CA 1
ATOM 1826 C C . TYR A 1 225 ? -2.008 20.161 25.794 1.00 82.12 225 TYR A C 1
ATOM 1828 O O . TYR A 1 225 ? -1.705 21.344 25.687 1.00 82.12 225 TYR A O 1
ATOM 1836 N N . LEU A 1 226 ? -2.396 19.630 26.958 1.00 76.69 226 LEU A N 1
ATOM 1837 C CA . LEU A 1 226 ? -2.443 20.370 28.227 1.00 76.69 226 LEU A CA 1
ATOM 1838 C C . LEU A 1 226 ? -1.161 20.215 29.062 1.00 76.69 226 LEU A C 1
ATOM 1840 O O . LEU A 1 226 ? -0.951 20.996 29.988 1.00 76.69 226 LEU A O 1
ATOM 1844 N N . LEU A 1 227 ? -0.322 19.216 28.762 1.00 60.75 227 LEU A N 1
ATOM 1845 C CA . LEU A 1 227 ? 0.981 18.980 29.400 1.00 60.75 227 LEU A CA 1
ATOM 1846 C C . LEU A 1 227 ? 2.173 19.567 28.611 1.00 60.75 227 LEU A C 1
ATOM 1848 O O . LEU A 1 227 ? 3.318 19.370 29.025 1.00 60.75 227 LEU A O 1
ATOM 1852 N N . GLN A 1 228 ? 1.922 20.277 27.505 1.00 50.31 228 GLN A N 1
ATOM 1853 C CA . GLN A 1 228 ? 2.895 21.113 26.781 1.00 50.31 228 GLN A CA 1
ATOM 1854 C C . GLN A 1 228 ? 2.688 22.594 27.100 1.00 50.31 228 GLN A C 1
ATOM 1856 O O . GLN A 1 228 ? 3.714 23.305 27.188 1.00 50.31 228 GLN A O 1
#

Foldseek 3Di:
DPPPCCCVVCVCVVVVVVVVVVVVVVVPDPDLVVWDDQCQCLVCCLQLPQALRNHTDPVNVVNCVQQVVCPDPVNVVLVVVLVVLVVVLPPVLCLLCVLVVVSVPDPDPDSVVCPDPDPNNVSSVVCRVVLLVSQVVSLVVVVPPPPVPDQHSSNSLLVVQVVVVPPDPDDPPSPDSSNHSSSHSSVVSVVCSPVVVVVVVVVVVVCVVCVVVVVVVVVVVCCVVVVD